Protein AF-A0A7Z9KG28-F1 (afdb_monomer)

Structure (mmCIF, N/CA/C/O backbone):
data_AF-A0A7Z9KG28-F1
#
_entry.id   AF-A0A7Z9KG28-F1
#
loop_
_atom_site.group_PDB
_atom_site.id
_atom_site.type_symbol
_atom_site.label_atom_id
_atom_site.label_alt_id
_atom_site.label_comp_id
_atom_site.label_asym_id
_atom_site.label_entity_id
_atom_site.label_seq_id
_atom_site.pdbx_PDB_ins_code
_atom_site.Cartn_x
_atom_site.Cartn_y
_atom_site.Cartn_z
_atom_site.occupancy
_atom_site.B_iso_or_equiv
_atom_site.auth_seq_id
_atom_site.auth_comp_id
_atom_site.auth_asym_id
_atom_site.auth_atom_id
_atom_site.pdbx_PDB_model_num
ATOM 1 N N . MET A 1 1 ? 43.478 -33.472 -73.329 1.00 45.75 1 MET A N 1
ATOM 2 C CA . MET A 1 1 ? 44.049 -32.782 -72.151 1.00 45.75 1 MET A CA 1
ATOM 3 C C . MET A 1 1 ? 43.282 -31.487 -71.951 1.00 45.75 1 MET A C 1
ATOM 5 O O . MET A 1 1 ? 43.232 -30.680 -72.869 1.00 45.75 1 MET A O 1
ATOM 9 N N . ARG A 1 2 ? 42.578 -31.346 -70.826 1.00 49.78 2 ARG A N 1
ATOM 10 C CA . ARG A 1 2 ? 41.724 -30.188 -70.528 1.00 49.78 2 ARG A CA 1
ATOM 11 C C . ARG A 1 2 ? 42.615 -29.115 -69.893 1.00 49.78 2 ARG A C 1
ATOM 13 O O . ARG A 1 2 ? 43.288 -29.404 -68.913 1.00 49.78 2 ARG A O 1
ATOM 20 N N . SER A 1 3 ? 42.682 -27.930 -70.495 1.00 52.84 3 SER A N 1
ATOM 21 C CA . SER A 1 3 ? 43.412 -26.784 -69.940 1.00 52.84 3 SER A CA 1
ATOM 22 C C . SER A 1 3 ? 42.662 -26.277 -68.709 1.00 52.84 3 SER A C 1
ATOM 24 O O . SER A 1 3 ? 41.540 -25.783 -68.830 1.00 52.84 3 SER A O 1
ATOM 26 N N . GLU A 1 4 ? 43.261 -26.433 -67.531 1.00 61.88 4 GLU A N 1
ATOM 27 C CA . GLU A 1 4 ? 42.809 -25.749 -66.320 1.00 61.88 4 GLU A CA 1
ATOM 28 C C . GLU A 1 4 ? 43.242 -24.284 -66.440 1.00 61.88 4 GLU A C 1
ATOM 30 O O . GLU A 1 4 ? 44.432 -23.966 -66.418 1.00 61.88 4 GLU A O 1
ATOM 35 N N . ARG A 1 5 ? 42.282 -23.384 -66.678 1.00 71.69 5 ARG A N 1
ATOM 36 C CA . ARG A 1 5 ? 42.546 -21.942 -66.713 1.00 71.69 5 ARG A CA 1
ATOM 37 C C . ARG A 1 5 ? 42.736 -21.465 -65.274 1.00 71.69 5 ARG A C 1
ATOM 39 O O . ARG A 1 5 ? 41.816 -21.580 -64.472 1.00 71.69 5 ARG A O 1
ATOM 46 N N . GLY A 1 6 ? 43.927 -20.961 -64.957 1.00 74.19 6 GLY A N 1
ATOM 47 C CA . GLY A 1 6 ? 44.209 -20.325 -63.670 1.00 74.19 6 GLY A CA 1
ATOM 48 C C . GLY A 1 6 ? 43.476 -18.988 -63.523 1.00 74.19 6 GLY A C 1
ATOM 49 O O . GLY A 1 6 ? 43.212 -18.313 -64.518 1.00 74.19 6 GLY A O 1
ATOM 50 N N . PHE A 1 7 ? 43.156 -18.614 -62.284 1.00 78.88 7 PHE A N 1
ATOM 51 C CA . PHE A 1 7 ? 42.538 -17.326 -61.966 1.00 78.88 7 PHE A CA 1
ATOM 52 C C . PHE A 1 7 ? 43.510 -16.170 -62.210 1.00 78.88 7 PHE A C 1
ATOM 54 O O . PHE A 1 7 ? 44.691 -16.242 -61.863 1.00 78.88 7 PHE A O 1
ATOM 61 N N . THR A 1 8 ? 43.003 -15.079 -62.775 1.00 89.00 8 THR A N 1
ATOM 62 C CA . THR A 1 8 ? 43.752 -13.830 -62.914 1.00 89.00 8 THR A CA 1
ATOM 63 C C . THR A 1 8 ? 43.793 -13.076 -61.583 1.00 89.00 8 THR A C 1
ATOM 65 O O . THR A 1 8 ? 42.902 -13.190 -60.740 1.00 89.00 8 THR A O 1
ATOM 68 N N . LEU A 1 9 ? 44.825 -12.252 -61.385 1.00 84.12 9 LEU A N 1
ATOM 69 C CA . LEU A 1 9 ? 44.998 -11.468 -60.157 1.00 84.12 9 LEU A CA 1
ATOM 70 C C . LEU A 1 9 ? 43.794 -10.549 -59.875 1.00 84.12 9 LEU A C 1
ATOM 72 O O . LEU A 1 9 ? 43.390 -10.388 -58.725 1.00 84.12 9 LEU A O 1
ATOM 76 N N . VAL A 1 10 ? 43.186 -9.988 -60.924 1.00 89.94 10 VAL A N 1
ATOM 77 C CA . VAL A 1 10 ? 42.007 -9.116 -60.811 1.00 89.94 10 VAL A CA 1
ATOM 78 C C . VAL A 1 10 ? 40.776 -9.892 -60.333 1.00 89.94 10 VAL A C 1
ATOM 80 O O . VAL A 1 10 ? 40.039 -9.389 -59.489 1.00 89.94 10 VAL A O 1
ATOM 83 N N . GLU A 1 11 ? 40.569 -11.125 -60.802 1.00 87.69 11 GLU A N 1
ATOM 84 C CA . GLU A 1 11 ? 39.453 -11.972 -60.351 1.00 87.69 11 GLU A CA 1
ATOM 85 C C . GLU A 1 11 ? 39.569 -12.307 -58.860 1.00 87.69 11 GLU A C 1
ATOM 87 O O . GLU A 1 11 ? 38.587 -12.206 -58.119 1.00 87.69 11 GLU A O 1
ATOM 92 N N . ILE A 1 12 ? 40.782 -12.623 -58.392 1.00 92.00 12 ILE A N 1
ATOM 93 C CA . ILE A 1 12 ? 41.035 -12.876 -56.970 1.00 92.00 12 ILE A CA 1
ATOM 94 C C . ILE A 1 12 ? 40.808 -11.603 -56.145 1.00 92.00 12 ILE A C 1
ATOM 96 O O . ILE A 1 12 ? 40.106 -11.662 -55.137 1.00 92.00 12 ILE A O 1
ATOM 100 N N . LEU A 1 13 ? 41.291 -10.439 -56.591 1.00 91.25 13 LEU A N 1
ATOM 101 C CA . LEU A 1 13 ? 41.060 -9.172 -55.888 1.00 91.25 13 LEU A CA 1
ATOM 102 C C . LEU A 1 13 ? 39.570 -8.828 -55.761 1.00 91.25 13 LEU A C 1
ATOM 104 O O . LEU A 1 13 ? 39.116 -8.485 -54.670 1.00 91.25 13 LEU A O 1
ATOM 108 N N . ILE A 1 14 ? 38.793 -8.957 -56.840 1.00 93.88 14 ILE A N 1
ATOM 109 C CA . ILE A 1 14 ? 37.355 -8.657 -56.808 1.00 93.88 14 ILE A CA 1
ATOM 110 C C . ILE A 1 14 ? 36.625 -9.635 -55.876 1.00 93.88 14 ILE A C 1
ATOM 112 O O . ILE A 1 14 ? 35.810 -9.206 -55.058 1.00 93.88 14 ILE A O 1
ATOM 116 N N . SER A 1 15 ? 36.946 -10.932 -55.937 1.00 92.19 15 SER A N 1
ATOM 117 C CA . SER A 1 15 ? 36.310 -11.945 -55.080 1.00 92.19 15 SER A CA 1
ATOM 118 C C . SER A 1 15 ? 36.560 -11.708 -53.583 1.00 92.19 15 SER A C 1
ATOM 120 O O . SER A 1 15 ? 35.641 -11.838 -52.766 1.00 92.19 15 SER A O 1
ATOM 122 N N . VAL A 1 16 ? 37.777 -11.288 -53.222 1.00 93.94 16 VAL A N 1
ATOM 123 C CA . VAL A 1 16 ? 38.158 -10.960 -51.843 1.00 93.94 16 VAL A CA 1
ATOM 124 C C . VAL A 1 16 ? 37.411 -9.720 -51.358 1.00 93.94 16 VAL A C 1
ATOM 126 O O . VAL A 1 16 ? 36.874 -9.731 -50.251 1.00 93.94 16 VAL A O 1
ATOM 129 N N . VAL A 1 17 ? 37.307 -8.678 -52.188 1.00 96.44 17 VAL A N 1
ATOM 130 C CA . VAL A 1 17 ? 36.589 -7.443 -51.833 1.00 96.44 17 VAL A CA 1
ATOM 131 C C . VAL A 1 17 ? 35.100 -7.711 -51.609 1.00 96.44 17 VAL A C 1
ATOM 133 O O . VAL A 1 17 ? 34.551 -7.275 -50.598 1.00 96.44 17 VAL A O 1
ATOM 136 N N . VAL A 1 18 ? 34.443 -8.471 -52.491 1.00 95.50 18 VAL A N 1
ATOM 137 C CA . VAL A 1 18 ? 33.011 -8.792 -52.341 1.00 95.50 18 VAL A CA 1
ATOM 138 C C . VAL A 1 18 ? 32.759 -9.641 -51.091 1.00 95.50 18 VAL A C 1
ATOM 140 O O . VAL A 1 18 ? 31.818 -9.371 -50.344 1.00 95.50 18 VAL A O 1
ATOM 143 N N . SER A 1 19 ? 33.628 -10.615 -50.809 1.00 95.44 19 SER A N 1
ATOM 144 C CA . SER A 1 19 ? 33.528 -11.444 -49.600 1.00 95.44 19 SER A CA 1
ATOM 145 C C . SER A 1 19 ? 33.736 -10.622 -48.323 1.00 95.44 19 SER A C 1
ATOM 147 O O . SER A 1 19 ? 32.997 -10.788 -47.353 1.00 95.44 19 SER A O 1
ATOM 149 N N . ALA A 1 20 ? 34.692 -9.687 -48.325 1.00 95.00 20 ALA A N 1
ATOM 150 C CA . ALA A 1 20 ? 34.932 -8.786 -47.200 1.00 95.00 20 ALA A CA 1
ATOM 151 C C . ALA A 1 20 ? 33.737 -7.853 -46.942 1.00 95.00 20 ALA A C 1
ATOM 153 O O . ALA A 1 20 ? 33.336 -7.678 -45.790 1.00 95.00 20 ALA A O 1
ATOM 154 N N . LEU A 1 21 ? 33.119 -7.311 -47.999 1.00 94.75 21 LEU A N 1
ATOM 155 C CA . LEU A 1 21 ? 31.890 -6.519 -47.884 1.00 94.75 21 LEU A CA 1
ATOM 156 C C . LEU A 1 21 ? 30.738 -7.351 -47.307 1.00 94.75 21 LEU A C 1
ATOM 158 O O . LEU A 1 21 ? 30.025 -6.870 -46.428 1.00 94.75 21 LEU A O 1
ATOM 162 N N . ALA A 1 22 ? 30.583 -8.605 -47.740 1.00 96.25 22 ALA A N 1
ATOM 163 C CA . ALA A 1 22 ? 29.563 -9.505 -47.206 1.00 96.25 22 ALA A CA 1
ATOM 164 C C . ALA A 1 22 ? 29.777 -9.823 -45.713 1.00 96.25 22 ALA A C 1
ATOM 166 O O . ALA A 1 22 ? 28.831 -9.807 -44.931 1.00 96.25 22 ALA A O 1
ATOM 167 N N . ILE A 1 23 ? 31.016 -10.065 -45.277 1.00 95.44 23 ILE A N 1
ATOM 168 C CA . ILE A 1 23 ? 31.314 -10.301 -43.854 1.00 95.44 23 ILE A CA 1
ATOM 169 C C . ILE A 1 23 ? 31.056 -9.032 -43.027 1.00 95.44 23 ILE A C 1
ATOM 171 O O . ILE A 1 23 ? 30.495 -9.115 -41.933 1.00 95.44 23 ILE A O 1
ATOM 175 N N . ALA A 1 24 ? 31.400 -7.852 -43.555 1.00 94.06 24 ALA A N 1
ATOM 176 C CA . ALA A 1 24 ? 31.149 -6.579 -42.883 1.00 94.06 24 ALA A CA 1
ATOM 177 C C . ALA A 1 24 ? 29.645 -6.311 -42.682 1.00 94.06 24 ALA A C 1
ATOM 179 O O . ALA A 1 24 ? 29.232 -5.897 -41.595 1.00 94.06 24 ALA A O 1
ATOM 180 N N . THR A 1 25 ? 28.806 -6.591 -43.688 1.00 94.12 25 THR A N 1
ATOM 181 C CA . THR A 1 25 ? 27.344 -6.447 -43.560 1.00 94.12 25 THR A CA 1
ATOM 182 C C . THR A 1 25 ? 26.746 -7.470 -42.594 1.00 94.12 25 THR A C 1
ATOM 184 O O . THR A 1 25 ? 25.857 -7.124 -41.807 1.00 94.12 25 THR A O 1
ATOM 187 N N . LEU A 1 26 ? 27.253 -8.708 -42.583 1.00 93.50 26 LEU A N 1
ATOM 188 C CA . LEU A 1 26 ? 26.841 -9.736 -41.624 1.00 93.50 26 LEU A CA 1
ATOM 189 C C . LEU A 1 26 ? 27.188 -9.346 -40.184 1.00 93.50 26 LEU A C 1
ATOM 191 O O . LEU A 1 26 ? 26.348 -9.487 -39.295 1.00 93.50 26 LEU A O 1
ATOM 195 N N . TYR A 1 27 ? 28.383 -8.801 -39.949 1.00 94.25 27 TYR A N 1
ATOM 196 C CA . TYR A 1 27 ? 28.789 -8.334 -38.623 1.00 94.25 27 TYR A CA 1
ATOM 197 C C . TYR A 1 27 ? 27.896 -7.193 -38.113 1.00 94.25 27 TYR A C 1
ATOM 199 O O . TYR A 1 27 ? 27.421 -7.235 -36.978 1.00 94.25 27 TYR A O 1
ATOM 207 N N . ALA A 1 28 ? 27.596 -6.204 -38.964 1.00 92.56 28 ALA A N 1
ATOM 208 C CA . ALA A 1 28 ? 26.672 -5.124 -38.613 1.00 92.56 28 ALA A CA 1
ATOM 209 C C . ALA A 1 28 ? 25.263 -5.655 -38.291 1.00 92.56 28 ALA A C 1
ATOM 211 O O . ALA A 1 28 ? 24.621 -5.201 -37.343 1.00 92.56 28 ALA A O 1
ATOM 212 N N . SER A 1 29 ? 24.800 -6.657 -39.044 1.00 93.12 29 SER A N 1
ATOM 213 C CA . SER A 1 29 ? 23.517 -7.321 -38.793 1.00 93.12 29 SER A CA 1
ATOM 214 C C . SER A 1 29 ? 23.508 -8.038 -37.440 1.00 93.12 29 SER A C 1
ATOM 216 O O . SER A 1 29 ? 22.533 -7.936 -36.696 1.00 93.12 29 SER A O 1
ATOM 218 N N . TYR A 1 30 ? 24.606 -8.713 -37.089 1.00 94.19 30 TYR A N 1
ATOM 219 C CA . TYR A 1 30 ? 24.746 -9.396 -35.805 1.00 94.19 30 TYR A CA 1
ATOM 220 C C . TYR A 1 30 ? 24.672 -8.427 -34.616 1.00 94.19 30 TYR A C 1
ATOM 222 O O . TYR A 1 30 ? 23.920 -8.686 -33.680 1.00 94.19 30 TYR A O 1
ATOM 230 N N . ASP A 1 31 ? 25.376 -7.290 -34.659 1.00 91.12 31 ASP A N 1
ATOM 231 C CA . ASP A 1 31 ? 25.346 -6.286 -33.578 1.00 91.12 31 ASP A CA 1
ATOM 232 C C . ASP A 1 31 ? 23.933 -5.713 -33.346 1.00 91.12 31 ASP A C 1
ATOM 234 O O . ASP A 1 31 ? 23.488 -5.561 -32.204 1.00 91.12 31 ASP A O 1
ATOM 238 N N . ILE A 1 32 ? 23.181 -5.448 -34.421 1.00 90.38 32 ILE A N 1
ATOM 239 C CA . ILE A 1 32 ? 21.787 -4.987 -34.324 1.00 90.38 32 ILE A CA 1
ATOM 240 C C . ILE A 1 32 ? 20.911 -6.051 -33.650 1.00 90.38 32 ILE A C 1
ATOM 242 O O . ILE A 1 32 ? 20.129 -5.728 -32.747 1.00 90.38 32 ILE A O 1
ATOM 246 N N . VAL A 1 33 ? 21.048 -7.314 -34.063 1.00 93.25 33 VAL A N 1
ATOM 247 C CA . VAL A 1 33 ? 20.280 -8.438 -33.510 1.00 93.25 33 VAL A CA 1
ATOM 248 C C . VAL A 1 33 ? 20.639 -8.690 -32.047 1.00 93.25 33 VAL A C 1
ATOM 250 O O . VAL A 1 33 ? 19.732 -8.871 -31.234 1.00 93.25 33 VAL A O 1
ATOM 253 N N . ASP A 1 34 ? 21.919 -8.641 -31.672 1.00 91.38 34 ASP A N 1
ATOM 254 C CA . ASP A 1 34 ? 22.345 -8.809 -30.279 1.00 91.38 34 ASP A CA 1
ATOM 255 C C . ASP A 1 34 ? 21.757 -7.706 -29.388 1.00 91.38 34 ASP A C 1
ATOM 257 O O . ASP A 1 34 ? 21.107 -7.993 -28.381 1.00 91.38 34 ASP A O 1
ATOM 261 N N . LYS A 1 35 ? 21.846 -6.436 -29.804 1.00 90.38 35 LYS A N 1
ATOM 262 C CA . LYS A 1 35 ? 21.219 -5.317 -29.077 1.00 90.38 35 LYS A CA 1
ATOM 263 C C . LYS A 1 35 ? 19.708 -5.488 -28.943 1.00 90.38 35 LYS A C 1
ATOM 265 O O . LYS A 1 35 ? 19.139 -5.185 -27.887 1.00 90.38 35 LYS A O 1
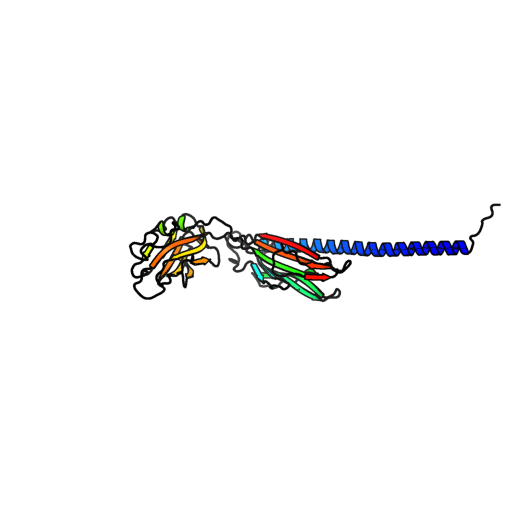ATOM 270 N N . GLN A 1 36 ? 19.045 -5.977 -29.989 1.00 91.31 36 GLN A N 1
ATOM 271 C CA . GLN A 1 36 ? 17.617 -6.278 -29.955 1.00 91.31 36 GLN A CA 1
ATOM 272 C C . GLN A 1 36 ? 17.302 -7.413 -28.974 1.00 91.31 36 GLN A C 1
ATOM 274 O O . GLN A 1 36 ? 16.357 -7.297 -28.191 1.00 91.31 36 GLN A O 1
ATOM 279 N N . TYR A 1 37 ? 18.107 -8.472 -28.965 1.00 93.44 37 TYR A N 1
ATOM 280 C CA . TYR A 1 37 ? 17.965 -9.585 -28.036 1.00 93.44 37 TYR A CA 1
ATOM 281 C C . TYR A 1 37 ? 18.169 -9.136 -26.582 1.00 93.44 37 TYR A C 1
ATOM 283 O O . TYR A 1 37 ? 17.327 -9.422 -25.728 1.00 93.44 37 TYR A O 1
ATOM 291 N N . GLN A 1 38 ? 19.211 -8.344 -26.300 1.00 93.50 38 GLN A N 1
ATOM 292 C CA . GLN A 1 38 ? 19.450 -7.763 -24.974 1.00 93.50 38 GLN A CA 1
ATOM 293 C C . GLN A 1 38 ? 18.272 -6.900 -24.518 1.00 93.50 38 GLN A C 1
ATOM 295 O O . GLN A 1 38 ? 17.829 -7.018 -23.379 1.00 93.50 38 GLN A O 1
ATOM 300 N N . LYS A 1 39 ? 17.712 -6.074 -25.411 1.00 93.75 39 LYS A N 1
ATOM 301 C CA . LYS A 1 39 ? 16.520 -5.269 -25.114 1.00 93.75 39 LYS A CA 1
ATOM 302 C C . LYS A 1 39 ? 15.333 -6.137 -24.710 1.00 93.75 39 LYS A C 1
ATOM 304 O O . LYS A 1 39 ? 14.671 -5.839 -23.718 1.00 93.75 39 LYS A O 1
ATOM 309 N N . ILE A 1 40 ? 15.046 -7.188 -25.476 1.00 93.69 40 ILE A N 1
ATOM 310 C CA . ILE A 1 40 ? 13.928 -8.098 -25.193 1.00 93.69 40 ILE A CA 1
ATOM 311 C C . ILE A 1 40 ? 14.148 -8.800 -23.851 1.00 93.69 40 ILE A C 1
ATOM 313 O O . ILE A 1 40 ? 13.221 -8.890 -23.044 1.00 93.69 40 ILE A O 1
ATOM 317 N N . ARG A 1 41 ? 15.381 -9.232 -23.566 1.00 94.38 41 ARG A N 1
ATOM 318 C CA . ARG A 1 41 ? 15.744 -9.833 -22.279 1.00 94.38 41 ARG A CA 1
ATOM 319 C C . ARG A 1 41 ? 15.566 -8.871 -21.109 1.00 94.38 41 ARG A C 1
ATOM 321 O O . ARG A 1 41 ? 14.892 -9.232 -20.150 1.00 94.38 41 ARG A O 1
ATOM 328 N N . ASP A 1 42 ? 16.106 -7.657 -21.192 1.00 94.06 42 ASP A N 1
ATOM 329 C CA . ASP A 1 42 ? 16.011 -6.658 -20.121 1.00 94.06 42 ASP A CA 1
ATOM 330 C C . ASP A 1 42 ? 14.553 -6.269 -19.834 1.00 94.06 42 ASP A C 1
ATOM 332 O O . ASP A 1 42 ? 14.165 -6.150 -18.672 1.00 94.06 42 ASP A O 1
ATOM 336 N N . VAL A 1 43 ? 13.720 -6.124 -20.871 1.00 93.12 43 VAL A N 1
ATOM 337 C CA . VAL A 1 43 ? 12.278 -5.862 -20.712 1.00 93.12 43 VAL A CA 1
ATOM 338 C C . VAL A 1 43 ? 11.560 -7.063 -20.088 1.00 93.12 43 VAL A C 1
ATOM 340 O O . VAL A 1 43 ? 10.711 -6.886 -19.218 1.00 93.12 43 VAL A O 1
ATOM 343 N N . THR A 1 44 ? 11.929 -8.289 -20.461 1.00 93.94 44 THR A N 1
ATOM 344 C CA . THR A 1 44 ? 11.344 -9.506 -19.873 1.00 93.94 44 THR A CA 1
ATOM 345 C C . THR A 1 44 ? 11.690 -9.631 -18.388 1.00 93.94 44 THR A C 1
ATOM 347 O O . THR A 1 44 ? 10.809 -9.882 -17.565 1.00 93.94 44 THR A O 1
ATOM 350 N N . VAL A 1 45 ? 12.956 -9.401 -18.021 1.00 92.81 45 VAL A N 1
ATOM 351 C CA . VAL A 1 45 ? 13.411 -9.391 -16.620 1.00 92.81 45 VAL A CA 1
ATOM 352 C C . VAL A 1 45 ? 12.683 -8.313 -15.821 1.00 92.81 45 VAL A C 1
ATOM 354 O O . VAL A 1 45 ? 12.272 -8.569 -14.687 1.00 92.81 45 VAL A O 1
ATOM 357 N N . LEU A 1 46 ? 12.483 -7.133 -16.410 1.00 93.50 46 LEU A N 1
ATOM 358 C CA . LEU A 1 46 ? 11.719 -6.046 -15.805 1.00 93.50 46 LEU A CA 1
ATOM 359 C C . LEU A 1 46 ? 10.280 -6.485 -15.499 1.00 93.50 46 LEU A C 1
ATOM 361 O O . LEU A 1 46 ? 9.828 -6.333 -14.362 1.00 93.50 46 LEU A O 1
ATOM 365 N N . SER A 1 47 ? 9.594 -7.111 -16.460 1.00 93.94 47 SER A N 1
ATOM 366 C CA . SER A 1 47 ? 8.228 -7.608 -16.262 1.00 93.94 47 SER A CA 1
ATOM 367 C C . SER A 1 47 ? 8.112 -8.735 -15.253 1.00 93.94 47 SER A C 1
ATOM 369 O O . SER A 1 47 ? 7.178 -8.736 -14.445 1.00 93.94 47 SER A O 1
ATOM 371 N N . GLN A 1 48 ? 9.057 -9.672 -15.254 1.00 94.06 48 GLN A N 1
ATOM 372 C CA . GLN A 1 48 ? 9.081 -10.735 -14.259 1.00 94.06 48 GLN A CA 1
ATOM 373 C C . GLN A 1 48 ? 9.303 -10.166 -12.853 1.00 94.06 48 GLN A C 1
ATOM 375 O O . GLN A 1 48 ? 8.596 -10.539 -11.916 1.00 94.06 48 GLN A O 1
ATOM 380 N N . SER A 1 49 ? 10.242 -9.226 -12.712 1.00 93.94 49 SER A N 1
ATOM 381 C CA . SER A 1 49 ? 10.572 -8.603 -11.426 1.00 93.94 49 SER A CA 1
ATOM 382 C C . SER A 1 49 ? 9.387 -7.816 -10.872 1.00 93.94 49 SER A C 1
ATOM 384 O O . SER A 1 49 ? 8.991 -8.044 -9.730 1.00 93.94 49 SER A O 1
ATOM 386 N N . GLY A 1 50 ? 8.757 -6.964 -11.690 1.00 94.12 50 GLY A N 1
ATOM 387 C CA . GLY A 1 50 ? 7.588 -6.183 -11.280 1.00 94.12 50 GLY A CA 1
ATOM 388 C C . GLY A 1 50 ? 6.434 -7.057 -10.778 1.00 94.12 50 GLY A C 1
ATOM 389 O O . GLY A 1 50 ? 5.888 -6.812 -9.702 1.00 94.12 50 GLY A O 1
ATOM 390 N N . ARG A 1 51 ? 6.103 -8.137 -11.501 1.00 93.50 51 ARG A N 1
ATOM 391 C CA . ARG A 1 51 ? 5.041 -9.078 -11.097 1.00 93.50 51 ARG A CA 1
ATOM 392 C C . ARG A 1 51 ? 5.390 -9.843 -9.822 1.00 93.50 51 ARG A C 1
ATOM 394 O O . ARG A 1 51 ? 4.541 -9.943 -8.937 1.00 93.50 51 ARG A O 1
ATOM 401 N N . ASN A 1 52 ? 6.618 -10.350 -9.710 1.00 94.81 52 ASN A N 1
ATOM 402 C CA . ASN A 1 52 ? 7.062 -11.102 -8.535 1.00 94.81 52 ASN A CA 1
ATOM 403 C C . ASN A 1 52 ? 6.987 -10.249 -7.261 1.00 94.81 52 ASN A C 1
ATOM 405 O O . ASN A 1 52 ? 6.443 -10.703 -6.255 1.00 94.81 52 ASN A O 1
ATOM 409 N N . ILE A 1 53 ? 7.461 -8.999 -7.322 1.00 95.44 53 ILE A N 1
ATOM 410 C CA . ILE A 1 53 ? 7.404 -8.061 -6.192 1.00 95.44 53 ILE A CA 1
ATOM 411 C C . ILE A 1 53 ? 5.957 -7.808 -5.780 1.00 95.44 53 ILE A C 1
ATOM 413 O O . ILE A 1 53 ? 5.629 -7.951 -4.603 1.00 95.44 53 ILE A O 1
ATOM 417 N N . LEU A 1 54 ? 5.076 -7.480 -6.732 1.00 94.25 54 LEU A N 1
ATOM 418 C CA . LEU A 1 54 ? 3.674 -7.215 -6.413 1.00 94.25 54 LEU A CA 1
ATOM 419 C C . LEU A 1 54 ? 2.981 -8.421 -5.782 1.00 94.25 54 LEU A C 1
ATOM 421 O O . LEU A 1 54 ? 2.196 -8.237 -4.859 1.00 94.25 54 LEU A O 1
ATOM 425 N N . VAL A 1 55 ? 3.257 -9.644 -6.245 1.00 94.88 55 VAL A N 1
ATOM 426 C CA . VAL A 1 55 ? 2.680 -10.864 -5.657 1.00 94.88 55 VAL A CA 1
ATOM 427 C C . VAL A 1 55 ? 3.158 -11.060 -4.218 1.00 94.88 55 VAL A C 1
ATOM 429 O O . VAL A 1 55 ? 2.340 -11.372 -3.352 1.00 94.88 55 VAL A O 1
ATOM 432 N N . MET A 1 56 ? 4.447 -10.840 -3.947 1.00 94.38 56 MET A N 1
ATOM 433 C CA . MET A 1 56 ? 5.004 -10.951 -2.596 1.00 94.38 56 MET A CA 1
ATOM 434 C C . MET A 1 56 ? 4.424 -9.893 -1.657 1.00 94.38 56 MET A C 1
ATOM 436 O O . MET A 1 56 ? 3.849 -10.239 -0.629 1.00 94.38 56 MET A O 1
ATOM 440 N N . VAL A 1 57 ? 4.487 -8.619 -2.047 1.00 94.81 57 VAL A N 1
ATOM 441 C CA . VAL A 1 57 ? 3.948 -7.504 -1.256 1.00 94.81 57 VAL A CA 1
ATOM 442 C C . VAL A 1 57 ? 2.448 -7.690 -1.014 1.00 94.81 57 VAL A C 1
ATOM 444 O O . VAL A 1 57 ? 1.973 -7.538 0.107 1.00 94.81 57 VAL A O 1
ATOM 447 N N . LYS A 1 58 ? 1.688 -8.108 -2.033 1.00 93.56 58 LYS A N 1
ATOM 448 C CA . LYS A 1 58 ? 0.258 -8.420 -1.907 1.00 93.56 58 LYS A CA 1
ATOM 449 C C . LYS A 1 58 ? -0.019 -9.542 -0.917 1.00 93.56 58 LYS A C 1
ATOM 451 O O . LYS A 1 58 ? -0.988 -9.451 -0.166 1.00 93.56 58 LYS A O 1
ATOM 456 N N . ARG A 1 59 ? 0.769 -10.619 -0.948 1.00 92.50 59 ARG A N 1
ATOM 457 C CA . ARG A 1 59 ? 0.626 -11.732 -0.004 1.00 92.50 59 ARG A CA 1
ATOM 458 C C . ARG A 1 59 ? 0.849 -11.247 1.424 1.00 92.50 59 ARG A C 1
ATOM 460 O O . ARG A 1 59 ? 0.022 -11.542 2.278 1.00 92.50 59 ARG A O 1
ATOM 467 N N . ASP A 1 60 ? 1.898 -10.465 1.646 1.00 93.94 60 ASP A N 1
ATOM 468 C CA . ASP A 1 60 ? 2.253 -9.985 2.979 1.00 93.94 60 ASP A CA 1
ATOM 469 C C . ASP A 1 60 ? 1.217 -8.972 3.498 1.00 93.94 60 ASP A C 1
ATOM 471 O O . ASP A 1 60 ? 0.711 -9.134 4.604 1.00 93.94 60 ASP A O 1
ATOM 475 N N . ILE A 1 61 ? 0.770 -8.016 2.670 1.00 92.19 61 ILE A N 1
ATOM 476 C CA . ILE A 1 61 ? -0.314 -7.073 3.018 1.00 92.19 61 ILE A CA 1
ATOM 477 C C . ILE A 1 61 ? -1.616 -7.807 3.374 1.00 92.19 61 ILE A C 1
ATOM 479 O O . ILE A 1 61 ? -2.312 -7.407 4.304 1.00 92.19 61 ILE A O 1
ATOM 483 N N . ARG A 1 62 ? -1.962 -8.900 2.678 1.00 90.06 62 ARG A N 1
ATOM 484 C CA . ARG A 1 62 ? -3.163 -9.697 3.005 1.00 90.06 62 ARG A CA 1
ATOM 485 C C . ARG A 1 62 ? -3.097 -10.342 4.386 1.00 90.06 62 ARG A C 1
ATOM 487 O O . ARG A 1 62 ? -4.153 -10.588 4.965 1.00 90.06 62 ARG A O 1
ATOM 494 N N . MET A 1 63 ? -1.894 -10.626 4.881 1.00 89.56 63 MET A N 1
ATOM 495 C CA . MET A 1 63 ? -1.678 -11.213 6.201 1.00 89.56 63 MET A CA 1
ATOM 496 C C . MET A 1 63 ? -1.672 -10.171 7.319 1.00 89.56 63 MET A C 1
ATOM 498 O O . MET A 1 63 ? -1.852 -10.553 8.471 1.00 89.56 63 MET A O 1
ATOM 502 N N . ALA A 1 64 ? -1.538 -8.878 7.004 1.00 89.19 64 ALA A N 1
ATOM 503 C CA . ALA A 1 64 ? -1.508 -7.801 7.992 1.00 89.19 64 ALA A CA 1
ATOM 504 C C . ALA A 1 64 ? -2.648 -7.927 9.016 1.00 89.19 64 ALA A C 1
ATOM 506 O O . ALA A 1 64 ? -3.816 -8.026 8.635 1.00 89.19 64 ALA A O 1
ATOM 507 N N . GLY A 1 65 ? -2.298 -7.933 10.305 1.00 84.75 65 GLY A N 1
ATOM 508 C CA . GLY A 1 65 ? -3.243 -8.027 11.429 1.00 84.75 65 GLY A CA 1
ATOM 509 C C . GLY A 1 65 ? -3.665 -9.432 11.816 1.00 84.75 65 GLY A C 1
ATOM 510 O O . GLY A 1 65 ? -4.389 -9.596 12.795 1.00 84.75 65 GLY A O 1
ATOM 511 N N . PHE A 1 66 ? -3.204 -10.456 11.098 1.00 86.19 66 PHE A N 1
ATOM 512 C CA . PHE A 1 66 ? -3.480 -11.828 11.491 1.00 86.19 66 PHE A CA 1
ATOM 513 C C . PHE A 1 66 ? -2.839 -12.116 12.851 1.00 86.19 66 PHE A C 1
ATOM 515 O O . PHE A 1 66 ? -1.663 -11.823 13.065 1.00 86.19 66 PHE A O 1
ATOM 522 N N . THR A 1 67 ? -3.626 -12.692 13.756 1.00 86.62 67 THR A N 1
ATOM 523 C CA . THR A 1 67 ? -3.179 -13.096 15.089 1.00 86.62 67 THR A CA 1
ATOM 524 C C . THR A 1 67 ? -3.380 -14.590 15.262 1.00 86.62 67 THR A C 1
ATOM 526 O O . THR A 1 67 ? -4.421 -15.130 14.882 1.00 86.62 67 THR A O 1
ATOM 529 N N . TYR A 1 68 ? -2.371 -15.263 15.809 1.00 85.94 68 TYR A N 1
ATOM 530 C CA . TYR A 1 68 ? -2.409 -16.712 15.964 1.00 85.94 68 TYR A CA 1
ATOM 531 C C . TYR A 1 68 ? -3.129 -17.088 17.261 1.00 85.94 68 TYR A C 1
ATOM 533 O O . TYR A 1 68 ? -2.915 -16.470 18.312 1.00 85.94 68 TYR A O 1
ATOM 541 N N . ARG A 1 69 ? -3.984 -18.109 17.177 1.00 84.94 69 ARG A N 1
ATOM 542 C CA . ARG A 1 69 ? -4.705 -18.682 18.315 1.00 84.94 69 ARG A CA 1
ATOM 543 C C . ARG A 1 69 ? -4.194 -20.087 18.579 1.00 84.94 69 ARG A C 1
ATOM 545 O O . ARG A 1 69 ? -3.993 -20.839 17.633 1.00 84.94 69 ARG A O 1
ATOM 552 N N . ASP A 1 70 ? -3.973 -20.408 19.844 1.00 81.75 70 ASP A N 1
ATOM 553 C CA . ASP A 1 70 ? -3.633 -21.770 20.252 1.00 81.75 70 ASP A CA 1
ATOM 554 C C . ASP A 1 70 ? -4.832 -22.729 20.122 1.00 81.75 70 ASP A C 1
ATOM 556 O O . ASP A 1 70 ? -5.946 -22.319 19.780 1.00 81.75 70 ASP A O 1
ATOM 560 N N . ASP A 1 71 ? -4.610 -24.009 20.430 1.00 82.06 71 ASP A N 1
ATOM 561 C CA . ASP A 1 71 ? -5.632 -25.065 20.369 1.00 82.06 71 ASP A CA 1
ATOM 562 C C . ASP A 1 71 ? -6.814 -24.820 21.328 1.00 82.06 71 ASP A C 1
ATOM 564 O O . ASP A 1 71 ? -7.874 -25.426 21.185 1.00 82.06 71 ASP A O 1
ATOM 568 N N . THR A 1 72 ? -6.662 -23.901 22.288 1.00 79.38 72 THR A N 1
ATOM 569 C CA . THR A 1 72 ? -7.723 -23.472 23.212 1.00 79.38 72 THR A CA 1
ATOM 570 C C . THR A 1 72 ? -8.472 -22.227 22.725 1.00 79.38 72 THR A C 1
ATOM 572 O O . THR A 1 72 ? -9.374 -21.731 23.399 1.00 79.38 72 THR A O 1
ATOM 575 N N . GLY A 1 73 ? -8.123 -21.707 21.543 1.00 71.62 73 GLY A N 1
ATOM 576 C CA . GLY A 1 73 ? -8.728 -20.521 20.941 1.00 71.62 73 GLY A CA 1
ATOM 577 C C . GLY A 1 73 ? -8.220 -19.194 21.513 1.00 71.62 73 GLY A C 1
ATOM 578 O O . GLY A 1 73 ? -8.755 -18.137 21.155 1.00 71.62 73 GLY A O 1
ATOM 579 N N . LYS A 1 74 ? -7.192 -19.215 22.370 1.00 72.50 74 LYS A N 1
ATOM 580 C CA . LYS A 1 74 ? -6.620 -18.028 23.009 1.00 72.50 74 LYS A CA 1
ATOM 581 C C . LYS A 1 74 ? -5.540 -17.406 22.128 1.00 72.50 74 LYS A C 1
ATOM 583 O O . LYS A 1 74 ? -4.725 -18.091 21.519 1.00 72.50 74 LYS A O 1
ATOM 588 N N . LEU A 1 75 ? -5.519 -16.074 22.074 1.00 79.50 75 LEU A N 1
ATOM 589 C CA . LEU A 1 75 ? -4.465 -15.322 21.389 1.00 79.50 75 LEU A CA 1
ATOM 590 C C . LEU A 1 75 ? -3.135 -15.478 22.133 1.00 79.50 75 LEU A C 1
ATOM 592 O O . LEU A 1 75 ? -3.047 -15.118 23.307 1.00 79.50 75 LEU A O 1
ATOM 596 N N . ILE A 1 76 ? -2.092 -15.930 21.436 1.00 80.50 76 ILE A N 1
ATOM 597 C CA . ILE A 1 76 ? -0.765 -16.154 22.039 1.00 80.50 76 ILE A CA 1
ATOM 598 C C . ILE A 1 76 ? -0.112 -14.826 22.455 1.00 80.50 76 ILE A C 1
ATOM 600 O O . ILE A 1 76 ? 0.423 -14.704 23.554 1.00 80.50 76 ILE A O 1
ATOM 604 N N . TYR A 1 77 ? -0.193 -13.812 21.590 1.00 78.38 77 TYR A N 1
ATOM 605 C CA . TYR A 1 77 ? 0.475 -12.516 21.767 1.00 78.38 77 TYR A CA 1
ATOM 606 C C . TYR A 1 77 ? -0.493 -11.323 21.874 1.00 78.38 77 TYR A C 1
ATOM 608 O O . TYR A 1 77 ? -0.081 -10.165 21.767 1.00 78.38 77 TYR A O 1
ATOM 616 N N . GLY A 1 78 ? -1.791 -11.586 22.050 1.00 75.75 78 GLY A N 1
ATOM 617 C CA . GLY A 1 78 ? -2.836 -10.555 22.078 1.00 75.75 78 GLY A CA 1
ATOM 618 C C . GLY A 1 78 ? -3.066 -9.859 20.728 1.00 75.75 78 GLY A C 1
ATOM 619 O O . GLY A 1 78 ? -2.571 -10.297 19.690 1.00 75.75 78 GLY A O 1
ATOM 620 N N . SER A 1 79 ? -3.840 -8.770 20.731 1.00 76.38 79 SER A N 1
ATOM 621 C CA . SER A 1 79 ? -4.161 -7.979 19.532 1.00 76.38 79 SER A CA 1
ATOM 622 C C . SER A 1 79 ? -2.973 -7.149 19.031 1.00 76.38 79 SER A C 1
ATOM 624 O O . SER A 1 79 ? -2.211 -6.612 19.834 1.00 76.38 79 SER A O 1
ATOM 626 N N . ILE A 1 80 ? -2.862 -6.964 17.714 1.00 76.19 80 ILE A N 1
ATOM 627 C CA . ILE A 1 80 ? -1.847 -6.102 17.088 1.00 76.19 80 ILE A CA 1
ATOM 628 C C . ILE A 1 80 ? -2.399 -4.672 16.980 1.00 76.19 80 ILE A C 1
ATOM 630 O O . ILE A 1 80 ? -3.429 -4.459 16.345 1.00 76.19 80 ILE A O 1
ATOM 634 N N . SER A 1 81 ? -1.720 -3.696 17.588 1.00 70.25 81 SER A N 1
ATOM 635 C CA . SER A 1 81 ? -2.161 -2.290 17.629 1.00 70.25 81 SER A CA 1
ATOM 636 C C . SER A 1 81 ? -1.969 -1.540 16.308 1.00 70.25 81 SER A C 1
ATOM 638 O O . SER A 1 81 ? -2.834 -0.760 15.921 1.00 70.25 81 SER A O 1
ATOM 640 N N . GLU A 1 82 ? -0.865 -1.789 15.598 1.00 74.25 82 GLU A N 1
ATOM 641 C CA . GLU A 1 82 ? -0.558 -1.176 14.299 1.00 74.25 82 GLU A CA 1
ATOM 642 C C . GLU A 1 82 ? -0.190 -2.264 13.274 1.00 74.25 82 GLU A C 1
ATOM 644 O O . GLU A 1 82 ? 0.987 -2.551 13.048 1.00 74.25 82 GLU A O 1
ATOM 649 N N . PRO A 1 83 ? -1.184 -2.930 12.657 1.00 83.44 83 PRO A N 1
ATOM 650 C CA . PRO A 1 83 ? -0.903 -4.065 11.779 1.00 83.44 83 PRO A CA 1
ATOM 651 C C . PRO A 1 83 ? -0.332 -3.693 10.416 1.00 83.44 83 PRO A C 1
ATOM 653 O O . PRO A 1 83 ? 0.285 -4.517 9.741 1.00 83.44 83 PRO A O 1
ATOM 656 N N . ILE A 1 84 ? -0.555 -2.453 9.999 1.00 87.56 84 ILE A N 1
ATOM 657 C CA . ILE A 1 84 ? 0.023 -1.881 8.796 1.00 87.56 84 ILE A CA 1
ATOM 658 C C . ILE A 1 84 ? 0.375 -0.423 9.074 1.00 87.56 84 ILE A C 1
ATOM 660 O O . ILE A 1 84 ? -0.443 0.337 9.596 1.00 87.56 84 ILE A O 1
ATOM 664 N N . LYS A 1 85 ? 1.566 -0.016 8.653 1.00 87.88 85 LYS A N 1
ATOM 665 C CA . LYS A 1 85 ? 2.037 1.367 8.673 1.00 87.88 85 LYS A CA 1
ATOM 666 C C . LYS A 1 85 ? 2.594 1.701 7.301 1.00 87.88 85 LYS A C 1
ATOM 668 O O . LYS A 1 85 ? 3.354 0.913 6.751 1.00 87.88 85 LYS A O 1
ATOM 673 N N . ILE A 1 86 ? 2.183 2.832 6.748 1.00 88.75 86 ILE A N 1
ATOM 674 C CA . ILE A 1 86 ? 2.720 3.359 5.494 1.00 88.75 86 ILE A CA 1
ATOM 675 C C . ILE A 1 86 ? 3.381 4.686 5.835 1.00 88.75 86 ILE A C 1
ATOM 677 O O . ILE A 1 86 ? 2.732 5.527 6.459 1.00 88.75 86 ILE A O 1
ATOM 681 N N . THR A 1 87 ? 4.643 4.860 5.453 1.00 89.00 87 THR A N 1
ATOM 682 C CA . THR A 1 87 ? 5.303 6.166 5.506 1.00 89.00 87 THR A CA 1
ATOM 683 C C . THR A 1 87 ? 5.374 6.696 4.087 1.00 89.00 87 THR A C 1
ATOM 685 O O . THR A 1 87 ? 6.119 6.181 3.254 1.00 89.00 87 THR A O 1
ATOM 688 N N . ASP A 1 88 ? 4.554 7.705 3.825 1.00 87.06 88 ASP A N 1
ATOM 689 C CA . ASP A 1 88 ? 4.494 8.410 2.550 1.00 87.06 88 ASP A CA 1
ATOM 690 C C . ASP A 1 88 ? 5.698 9.357 2.424 1.00 87.06 88 ASP A C 1
ATOM 692 O O . ASP A 1 88 ? 5.981 10.138 3.340 1.00 87.06 88 ASP A O 1
ATOM 696 N N . SER A 1 89 ? 6.422 9.281 1.305 1.00 85.19 89 SER A N 1
ATOM 697 C CA . SER A 1 89 ? 7.547 10.178 1.015 1.00 85.19 89 SER A CA 1
ATOM 698 C C . SER A 1 89 ? 7.143 11.481 0.310 1.00 85.19 89 SER A C 1
ATOM 700 O O . SER A 1 89 ? 8.016 12.277 -0.058 1.00 85.19 89 SER A O 1
ATOM 702 N N . GLY A 1 90 ? 5.843 11.737 0.146 1.00 81.50 90 GLY A N 1
ATOM 703 C CA . GLY A 1 90 ? 5.323 12.904 -0.561 1.00 81.50 90 GLY A CA 1
ATOM 704 C C . GLY A 1 90 ? 5.631 12.825 -2.057 1.00 81.50 90 GLY A C 1
ATOM 705 O O . GLY A 1 90 ? 5.785 11.752 -2.625 1.00 81.50 90 GLY A O 1
ATOM 706 N N . ASP A 1 91 ? 5.860 13.970 -2.700 1.00 82.12 91 ASP A N 1
ATOM 707 C CA . ASP A 1 91 ? 6.218 14.049 -4.129 1.00 82.12 91 ASP A CA 1
ATOM 708 C C . ASP A 1 91 ? 7.660 13.579 -4.442 1.00 82.12 91 ASP A C 1
ATOM 710 O O . ASP A 1 91 ? 8.325 14.086 -5.353 1.00 82.12 91 ASP A O 1
ATOM 714 N N . ARG A 1 92 ? 8.191 12.622 -3.681 1.00 84.62 92 ARG A N 1
ATOM 715 C CA . ARG A 1 92 ? 9.525 12.037 -3.847 1.00 84.62 92 ARG A CA 1
ATOM 716 C C . ARG A 1 92 ? 9.418 10.522 -3.821 1.00 84.62 92 ARG A C 1
ATOM 718 O O . ARG A 1 92 ? 8.481 9.974 -3.263 1.00 84.62 92 ARG A O 1
ATOM 725 N N . CYS A 1 93 ? 10.409 9.856 -4.405 1.00 83.50 93 CYS A N 1
ATOM 726 C CA . CYS A 1 93 ? 10.552 8.416 -4.249 1.00 83.50 93 CYS A CA 1
ATOM 727 C C . CYS A 1 93 ? 11.321 8.116 -2.946 1.00 83.50 93 CYS A C 1
ATOM 729 O O . CYS A 1 93 ? 12.334 8.770 -2.685 1.00 83.50 93 CYS A O 1
ATOM 731 N N . CYS A 1 94 ? 10.926 7.142 -2.131 1.00 91.69 94 CYS A N 1
ATOM 732 C CA . CYS A 1 94 ? 9.787 6.240 -2.315 1.00 91.69 94 CYS A CA 1
ATOM 733 C C . CYS A 1 94 ? 9.125 5.927 -0.975 1.00 91.69 94 CYS A C 1
ATOM 735 O O . CYS A 1 94 ? 9.783 6.003 0.067 1.00 91.69 94 CYS A O 1
ATOM 737 N N . ASP A 1 95 ? 7.861 5.513 -1.029 1.00 93.31 95 ASP A N 1
ATOM 738 C CA . ASP A 1 95 ? 7.102 5.158 0.161 1.00 93.31 95 ASP A CA 1
ATOM 739 C C . ASP A 1 95 ? 7.678 3.897 0.804 1.00 93.31 95 ASP A C 1
ATOM 741 O O . ASP A 1 95 ? 8.256 3.022 0.139 1.00 93.31 95 ASP A O 1
ATOM 745 N N . ASP A 1 96 ? 7.453 3.769 2.106 1.00 93.81 96 ASP A N 1
ATOM 746 C CA . ASP A 1 96 ? 7.682 2.527 2.823 1.00 93.81 96 ASP A CA 1
ATOM 747 C C . ASP A 1 96 ? 6.379 1.935 3.361 1.00 93.81 96 ASP A C 1
ATOM 749 O O . ASP A 1 96 ? 5.384 2.620 3.612 1.00 93.81 96 ASP A O 1
ATOM 753 N N . ILE A 1 97 ? 6.380 0.615 3.513 1.00 94.69 97 ILE A N 1
ATOM 754 C CA . ILE A 1 97 ? 5.290 -0.100 4.161 1.00 94.69 97 ILE A CA 1
ATOM 755 C C . ILE A 1 97 ? 5.860 -1.084 5.166 1.00 94.69 97 ILE A C 1
ATOM 757 O O . ILE A 1 97 ? 6.814 -1.818 4.900 1.00 94.69 97 ILE A O 1
ATOM 761 N N . THR A 1 98 ? 5.238 -1.103 6.333 1.00 94.19 98 THR A N 1
ATOM 762 C CA . THR A 1 98 ? 5.484 -2.067 7.391 1.00 94.19 98 THR A CA 1
ATOM 763 C C . THR A 1 98 ? 4.204 -2.841 7.647 1.00 94.19 98 THR A C 1
ATOM 765 O O . THR A 1 98 ? 3.134 -2.250 7.777 1.00 94.19 98 THR A O 1
ATOM 768 N N . VAL A 1 99 ? 4.313 -4.162 7.718 1.00 94.19 99 VAL A N 1
ATOM 769 C CA . VAL A 1 99 ? 3.200 -5.082 7.940 1.00 94.19 99 VAL A CA 1
ATOM 770 C C . VAL A 1 99 ? 3.535 -5.998 9.109 1.00 94.19 99 VAL A C 1
ATOM 772 O O . VAL A 1 99 ? 4.621 -6.570 9.141 1.00 94.19 99 VAL A O 1
ATOM 775 N N . VAL A 1 100 ? 2.611 -6.148 10.056 1.00 92.31 100 VAL A N 1
ATOM 776 C CA . VAL A 1 100 ? 2.780 -6.987 11.249 1.00 92.31 100 VAL A CA 1
ATOM 777 C C . VAL A 1 100 ? 1.708 -8.068 11.281 1.00 92.31 100 VAL A C 1
ATOM 779 O O . VAL A 1 100 ? 0.520 -7.779 11.102 1.00 92.31 100 VAL A O 1
ATOM 782 N N . TYR A 1 101 ? 2.128 -9.310 11.506 1.00 92.31 101 TYR A N 1
ATOM 783 C CA . TYR A 1 101 ? 1.237 -10.454 11.674 1.00 92.31 101 TYR A CA 1
ATOM 784 C C . TYR A 1 101 ? 1.914 -11.595 12.434 1.00 92.31 101 TYR A C 1
ATOM 786 O O . TYR A 1 101 ? 3.141 -11.677 12.499 1.00 92.31 101 TYR A O 1
ATOM 794 N N . ASP A 1 102 ? 1.102 -12.481 12.998 1.00 91.62 102 ASP A N 1
ATOM 795 C CA . ASP A 1 102 ? 1.576 -13.705 13.631 1.00 91.62 102 ASP A CA 1
ATOM 796 C C . ASP A 1 102 ? 1.721 -14.821 12.590 1.00 91.62 102 ASP A C 1
ATOM 798 O O . ASP A 1 102 ? 0.907 -14.978 11.683 1.00 91.62 102 ASP A O 1
ATOM 802 N N . TYR A 1 103 ? 2.760 -15.629 12.705 1.00 88.88 103 TYR A N 1
ATOM 803 C CA . TYR A 1 103 ? 3.013 -16.748 11.813 1.00 88.88 103 TYR A CA 1
ATOM 804 C C . TYR A 1 103 ? 3.513 -17.935 12.621 1.00 88.88 103 TYR A C 1
ATOM 806 O O . TYR A 1 103 ? 4.344 -17.781 13.513 1.00 88.88 103 TYR A O 1
ATOM 814 N N . GLN A 1 104 ? 3.018 -19.125 12.305 1.00 85.00 104 GLN A N 1
ATOM 815 C CA . GLN A 1 104 ? 3.512 -20.365 12.881 1.00 85.00 104 GLN A CA 1
ATOM 816 C C . GLN A 1 104 ? 3.885 -21.313 11.744 1.00 85.00 104 GLN A C 1
ATOM 818 O O . GLN A 1 104 ? 3.093 -21.553 10.832 1.00 85.00 104 GLN A O 1
ATOM 823 N N . VAL A 1 105 ? 5.104 -21.846 11.796 1.00 74.88 105 VAL A N 1
ATOM 824 C CA . VAL A 1 105 ? 5.499 -22.998 10.977 1.00 74.88 105 VAL A CA 1
ATOM 825 C C . VAL A 1 105 ? 5.024 -24.253 11.702 1.00 74.88 105 VAL A C 1
ATOM 827 O O . VAL A 1 105 ? 5.106 -24.300 12.928 1.00 74.88 105 VAL A O 1
ATOM 830 N N . GLN A 1 106 ? 4.536 -25.261 10.971 1.00 64.75 106 GLN A N 1
ATOM 831 C CA . GLN A 1 106 ? 4.152 -26.550 11.560 1.00 64.75 106 GLN A CA 1
ATOM 832 C C . GLN A 1 106 ? 5.221 -27.029 12.558 1.00 64.75 106 GLN A C 1
ATOM 834 O O . GLN A 1 106 ? 6.403 -27.086 12.221 1.00 64.75 106 GLN A O 1
ATOM 839 N N . SER A 1 107 ? 4.786 -27.312 13.792 1.00 60.09 107 SER A N 1
ATOM 840 C CA . SER A 1 107 ? 5.612 -27.764 14.927 1.00 60.09 107 SER A CA 1
ATOM 841 C C . SER A 1 107 ? 6.560 -26.735 15.572 1.00 60.09 107 SER A C 1
ATOM 843 O O . SER A 1 107 ? 7.314 -27.104 16.470 1.00 60.09 107 SER A O 1
ATOM 845 N N . ALA A 1 108 ? 6.518 -25.455 15.187 1.00 72.19 108 ALA A N 1
ATOM 846 C CA . ALA A 1 108 ? 7.275 -24.374 15.832 1.00 72.19 108 ALA A CA 1
ATOM 847 C C . ALA A 1 108 ? 6.389 -23.512 16.746 1.00 72.19 108 ALA A C 1
ATOM 849 O O . ALA A 1 108 ? 5.166 -23.516 16.633 1.00 72.19 108 ALA A O 1
ATOM 850 N N . THR A 1 109 ? 6.990 -22.732 17.645 1.00 81.12 109 THR A N 1
ATOM 851 C CA . THR A 1 109 ? 6.259 -21.694 18.383 1.00 81.12 109 THR A CA 1
ATOM 852 C C . THR A 1 109 ? 5.763 -20.616 17.419 1.00 81.12 109 THR A C 1
ATOM 854 O O . THR A 1 109 ? 6.437 -20.288 16.439 1.00 81.12 109 THR A O 1
ATOM 857 N N . ALA A 1 110 ? 4.567 -20.074 17.667 1.00 87.50 110 ALA A N 1
ATOM 858 C CA . ALA A 1 110 ? 4.093 -18.924 16.906 1.00 87.50 110 ALA A CA 1
ATOM 859 C C . ALA A 1 110 ? 5.074 -17.759 17.078 1.00 87.50 110 ALA A C 1
ATOM 861 O O . ALA A 1 110 ? 5.668 -17.592 18.138 1.00 87.50 110 ALA A O 1
ATOM 862 N N . GLN A 1 111 ? 5.240 -16.951 16.041 1.00 91.62 111 GLN A N 1
ATOM 863 C CA . GLN A 1 111 ? 6.096 -15.773 16.053 1.00 91.62 111 GLN A CA 1
ATOM 864 C C . GLN A 1 111 ? 5.299 -14.578 15.567 1.00 91.62 111 GLN A C 1
ATOM 866 O O . GLN A 1 111 ? 4.592 -14.668 14.566 1.00 91.62 111 GLN A O 1
ATOM 871 N N . ARG A 1 112 ? 5.444 -13.438 16.238 1.00 92.69 112 ARG A N 1
ATOM 872 C CA . ARG A 1 112 ? 4.960 -12.167 15.702 1.00 92.69 112 ARG A CA 1
ATOM 873 C C . ARG A 1 112 ? 6.055 -11.573 14.848 1.00 92.69 112 ARG A C 1
ATOM 875 O O . ARG A 1 112 ? 7.116 -11.249 15.379 1.00 92.69 112 ARG A O 1
ATOM 882 N N . ILE A 1 113 ? 5.801 -11.408 13.557 1.00 94.38 113 ILE A N 1
ATOM 883 C CA . ILE A 1 113 ? 6.785 -10.881 12.617 1.00 94.38 113 ILE A CA 1
ATOM 884 C C . ILE A 1 113 ? 6.360 -9.533 12.051 1.00 94.38 113 ILE A C 1
ATOM 886 O O . ILE A 1 113 ? 5.175 -9.231 11.904 1.00 9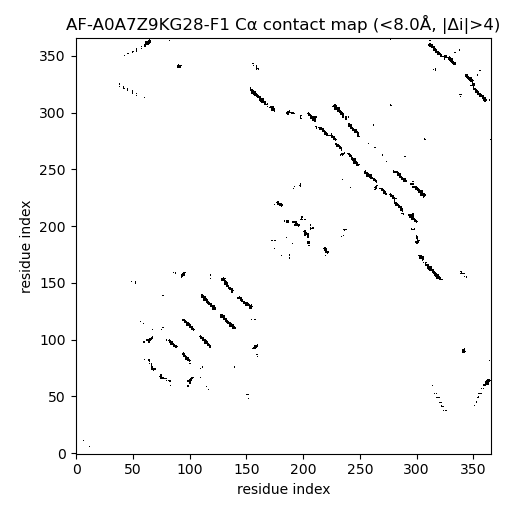4.38 113 ILE A O 1
ATOM 890 N N . ARG A 1 114 ? 7.359 -8.720 11.723 1.00 95.62 114 ARG A N 1
ATOM 891 C CA . ARG A 1 114 ? 7.227 -7.435 11.054 1.00 95.62 114 ARG A CA 1
ATOM 892 C C . ARG A 1 114 ? 7.985 -7.487 9.741 1.00 95.62 114 ARG A C 1
ATOM 894 O O . ARG A 1 114 ? 9.200 -7.654 9.733 1.00 95.62 114 ARG A O 1
ATOM 901 N N . ILE A 1 115 ? 7.275 -7.294 8.640 1.00 96.69 115 ILE A N 1
ATOM 902 C CA . ILE A 1 115 ? 7.864 -7.186 7.311 1.00 96.69 115 ILE A CA 1
ATOM 903 C C . ILE A 1 115 ? 7.900 -5.722 6.907 1.00 96.69 115 ILE A C 1
ATOM 905 O O . ILE A 1 115 ? 6.868 -5.052 6.927 1.00 96.69 115 ILE A O 1
ATOM 909 N N . ARG A 1 116 ? 9.074 -5.235 6.509 1.00 97.00 116 ARG A N 1
ATOM 910 C CA . ARG A 1 116 ? 9.255 -3.891 5.956 1.00 97.00 116 ARG A CA 1
ATOM 911 C C . ARG A 1 116 ? 9.686 -3.972 4.498 1.00 97.00 116 ARG A C 1
ATOM 913 O O . ARG A 1 116 ? 10.605 -4.723 4.171 1.00 97.00 116 ARG A O 1
ATOM 920 N N . TYR A 1 117 ? 9.056 -3.162 3.654 1.00 97.56 117 TYR A N 1
ATOM 921 C CA . TYR A 1 117 ? 9.463 -2.917 2.273 1.00 97.56 117 TYR A CA 1
ATOM 922 C C . TYR A 1 117 ? 9.800 -1.445 2.086 1.00 97.56 117 TYR A C 1
ATOM 924 O O . TYR A 1 117 ? 9.007 -0.583 2.461 1.00 97.56 117 TYR A O 1
ATOM 932 N N . TRP A 1 118 ? 10.965 -1.165 1.509 1.00 96.56 118 TRP A N 1
ATOM 933 C CA . TRP A 1 118 ? 11.410 0.198 1.233 1.00 96.56 118 TRP A CA 1
ATOM 934 C C . TRP A 1 118 ? 12.480 0.216 0.144 1.00 96.56 118 TRP A C 1
ATOM 936 O O . TRP A 1 118 ? 13.141 -0.792 -0.122 1.00 96.56 118 T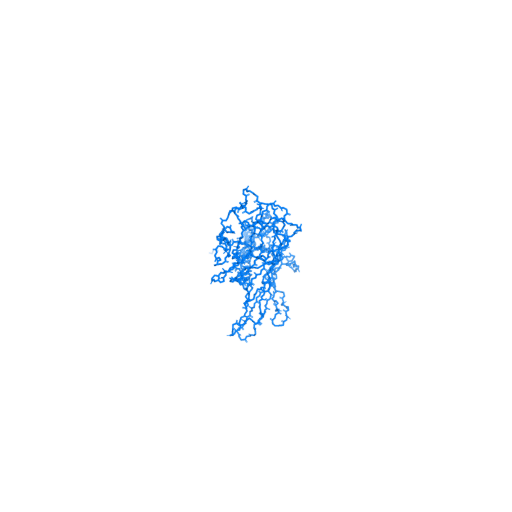RP A O 1
ATOM 946 N N . VAL A 1 119 ? 12.662 1.371 -0.485 1.00 96.19 119 VAL A N 1
ATOM 947 C CA . VAL A 1 119 ? 13.674 1.569 -1.525 1.00 96.19 119 VAL A CA 1
ATOM 948 C C . VAL A 1 119 ? 14.809 2.417 -0.973 1.00 96.19 119 VAL A C 1
ATOM 950 O O . VAL A 1 119 ? 14.581 3.412 -0.293 1.00 96.19 119 VAL A O 1
ATOM 953 N N . GLU A 1 120 ? 16.041 2.046 -1.300 1.00 94.56 120 GLU A N 1
ATOM 954 C CA . GLU A 1 120 ? 17.217 2.870 -1.030 1.00 94.56 120 GLU A CA 1
ATOM 955 C C . GLU A 1 120 ? 18.072 3.056 -2.278 1.00 94.56 120 GLU A C 1
ATOM 957 O O . GLU A 1 120 ? 18.090 2.219 -3.184 1.00 94.56 120 GLU A O 1
ATOM 962 N N . ASN A 1 121 ? 18.847 4.139 -2.287 1.00 92.88 121 ASN A N 1
ATOM 963 C CA . ASN A 1 121 ? 19.891 4.340 -3.278 1.00 92.88 121 ASN A CA 1
ATOM 964 C C . ASN A 1 121 ? 21.026 3.342 -3.042 1.00 92.88 121 ASN A C 1
ATOM 966 O O . ASN A 1 121 ? 21.647 3.315 -1.983 1.00 92.88 121 ASN A O 1
ATOM 970 N N . TYR A 1 122 ? 21.322 2.545 -4.060 1.00 92.44 122 TYR A N 1
ATOM 971 C CA . TYR A 1 122 ? 22.407 1.584 -4.055 1.00 92.44 122 TYR A CA 1
ATOM 972 C C . TYR A 1 122 ? 23.389 1.898 -5.181 1.00 92.44 122 TYR A C 1
ATOM 974 O O . TYR A 1 122 ? 23.034 1.901 -6.364 1.00 92.44 122 TYR A O 1
ATOM 982 N N . THR A 1 123 ? 24.649 2.103 -4.812 1.00 90.88 123 THR A N 1
ATOM 983 C CA . THR A 1 123 ? 25.758 2.256 -5.754 1.00 90.88 123 THR A CA 1
ATOM 984 C C . THR A 1 123 ? 26.611 1.001 -5.701 1.00 90.88 123 THR A C 1
ATOM 986 O O . THR A 1 123 ? 27.062 0.578 -4.643 1.00 90.88 123 THR A O 1
ATOM 989 N N . GLY A 1 124 ? 26.832 0.385 -6.857 1.00 84.56 124 GLY A N 1
ATOM 990 C CA . GLY A 1 124 ? 27.777 -0.722 -6.992 1.00 84.56 124 GLY A CA 1
ATOM 991 C C . GLY A 1 124 ? 28.442 -0.684 -8.358 1.00 84.56 124 GLY A C 1
ATOM 992 O O . GLY A 1 124 ? 28.291 0.290 -9.092 1.00 84.56 124 GLY A O 1
ATOM 993 N N . SER A 1 125 ? 29.077 -1.781 -8.767 1.00 82.00 125 SER A N 1
ATOM 994 C CA . SER A 1 125 ? 29.816 -1.885 -10.042 1.00 82.00 125 SER A CA 1
ATOM 995 C C . SER A 1 125 ? 28.975 -1.630 -11.304 1.00 82.00 125 SER A C 1
ATOM 997 O O . SER A 1 125 ? 29.505 -1.540 -12.401 1.00 82.00 125 SER A O 1
ATOM 999 N N . LYS A 1 126 ? 27.648 -1.547 -11.161 1.00 76.75 126 LYS A N 1
ATOM 1000 C CA . LYS A 1 126 ? 26.672 -1.315 -12.238 1.00 76.75 126 LYS A CA 1
ATOM 1001 C C . LYS A 1 126 ? 26.044 0.089 -12.179 1.00 76.75 126 LYS A C 1
ATOM 1003 O O . LYS A 1 126 ? 24.990 0.298 -12.774 1.00 76.75 126 LYS A O 1
ATOM 1008 N N . GLY A 1 127 ? 26.647 1.010 -11.423 1.00 84.50 127 GLY A N 1
ATOM 1009 C CA . GLY A 1 127 ? 26.168 2.379 -11.221 1.00 84.50 127 GLY A CA 1
ATOM 1010 C C . GLY A 1 127 ? 25.144 2.534 -10.091 1.00 84.50 127 GLY A C 1
ATOM 1011 O O . GLY A 1 127 ? 24.774 1.560 -9.419 1.00 84.50 127 GLY A O 1
ATOM 1012 N N . ALA A 1 128 ? 24.710 3.781 -9.893 1.00 87.75 128 ALA A N 1
ATOM 1013 C CA . ALA A 1 128 ? 23.701 4.175 -8.913 1.00 87.75 128 ALA A CA 1
ATOM 1014 C C . ALA A 1 128 ? 22.284 3.811 -9.386 1.00 87.75 128 ALA A C 1
ATOM 1016 O O . ALA A 1 128 ? 21.915 4.031 -10.545 1.00 87.75 128 ALA A O 1
ATOM 1017 N N . ARG A 1 129 ? 21.486 3.231 -8.490 1.00 91.38 129 ARG A N 1
ATOM 1018 C CA . ARG A 1 129 ? 20.112 2.790 -8.766 1.00 91.38 129 ARG A CA 1
ATOM 1019 C C . ARG A 1 129 ? 19.290 2.692 -7.486 1.00 91.38 129 ARG A C 1
ATOM 1021 O O . ARG A 1 129 ? 19.847 2.397 -6.435 1.00 91.38 129 ARG A O 1
ATOM 1028 N N . GLY A 1 130 ? 17.976 2.869 -7.591 1.00 93.69 130 GLY A N 1
ATOM 1029 C CA . GLY A 1 130 ? 17.052 2.516 -6.516 1.00 93.69 130 GLY A CA 1
ATOM 1030 C C . GLY A 1 130 ? 16.945 0.998 -6.394 1.00 93.69 130 GLY A C 1
ATOM 1031 O O . GLY A 1 130 ? 16.736 0.306 -7.395 1.00 93.69 130 GLY A O 1
ATOM 1032 N N . ARG A 1 131 ? 17.123 0.476 -5.185 1.00 95.31 131 ARG A N 1
ATOM 1033 C CA . ARG A 1 131 ? 17.017 -0.947 -4.864 1.00 95.31 131 ARG A CA 1
ATOM 1034 C C . ARG A 1 131 ? 15.932 -1.149 -3.819 1.00 95.31 131 ARG A C 1
ATOM 1036 O O . ARG A 1 131 ? 15.995 -0.552 -2.747 1.00 95.31 131 ARG A O 1
ATOM 1043 N N . LEU A 1 132 ? 14.963 -2.004 -4.135 1.00 96.44 132 LEU A N 1
ATOM 1044 C CA . LEU A 1 132 ? 13.935 -2.428 -3.191 1.00 96.44 132 LEU A CA 1
ATOM 1045 C C . LEU A 1 132 ? 14.514 -3.472 -2.250 1.00 96.44 132 LEU A C 1
ATOM 1047 O O . LEU A 1 132 ? 15.097 -4.466 -2.691 1.00 96.44 132 LEU A O 1
ATOM 1051 N N . TYR A 1 133 ? 14.277 -3.262 -0.968 1.00 97.19 133 TYR A N 1
ATOM 1052 C CA . TYR A 1 133 ? 14.632 -4.181 0.087 1.00 97.19 133 TYR A CA 1
ATOM 1053 C C . TYR A 1 133 ? 13.393 -4.719 0.790 1.00 97.19 133 TYR A C 1
ATOM 1055 O O . TYR A 1 133 ? 12.381 -4.029 0.921 1.00 97.19 133 TYR A O 1
ATOM 1063 N N . LYS A 1 134 ? 13.509 -5.964 1.246 1.00 97.00 134 LYS A N 1
ATOM 1064 C CA . LYS A 1 134 ? 12.616 -6.596 2.208 1.00 97.00 134 LYS A CA 1
ATOM 1065 C C . LYS A 1 134 ? 13.416 -6.914 3.466 1.00 97.00 134 LYS A C 1
ATOM 1067 O O . LYS A 1 134 ? 14.577 -7.308 3.385 1.00 97.00 134 LYS A O 1
ATOM 1072 N N . GLN A 1 135 ? 12.795 -6.763 4.624 1.00 97.19 135 GLN A N 1
ATOM 1073 C CA . GLN A 1 135 ? 13.347 -7.235 5.889 1.00 97.19 135 GLN A CA 1
ATOM 1074 C C . GLN A 1 135 ? 12.230 -7.833 6.726 1.00 97.19 135 GLN A C 1
ATOM 1076 O O . GLN A 1 135 ? 11.136 -7.273 6.778 1.00 97.19 135 GLN A O 1
ATOM 1081 N N . THR A 1 136 ? 12.517 -8.973 7.350 1.00 96.06 136 THR A N 1
ATOM 1082 C CA . THR A 1 136 ? 11.578 -9.692 8.212 1.00 96.06 136 THR A CA 1
ATOM 1083 C C . THR A 1 136 ? 12.149 -9.739 9.619 1.00 96.06 136 THR A C 1
ATOM 1085 O O . THR A 1 136 ? 13.086 -10.487 9.877 1.00 96.06 136 THR A O 1
ATOM 1088 N N . ASP A 1 137 ? 11.590 -8.938 10.515 1.00 95.38 137 ASP A N 1
ATOM 1089 C CA . ASP A 1 137 ? 11.968 -8.915 11.923 1.00 95.38 137 ASP A CA 1
ATOM 1090 C C . ASP A 1 137 ? 11.010 -9.782 12.735 1.00 95.38 137 ASP A C 1
ATOM 1092 O O . ASP A 1 137 ? 9.808 -9.807 12.477 1.00 95.38 137 ASP A O 1
ATOM 1096 N N . ILE A 1 138 ? 11.525 -10.446 13.758 1.00 93.88 138 ILE A N 1
ATOM 1097 C CA . ILE A 1 138 ? 10.730 -11.108 14.786 1.00 93.88 138 ILE A CA 1
ATOM 1098 C C . ILE A 1 138 ? 10.537 -10.096 15.915 1.00 93.88 138 ILE A C 1
ATOM 1100 O O . ILE A 1 138 ? 11.507 -9.567 16.450 1.00 93.88 138 ILE A O 1
ATOM 1104 N N . LEU A 1 139 ? 9.287 -9.806 16.267 1.00 92.44 139 LEU A N 1
ATOM 1105 C CA . LEU A 1 139 ? 8.924 -8.967 17.409 1.00 92.44 139 LEU A CA 1
ATOM 1106 C C . LEU A 1 139 ? 8.711 -9.806 18.672 1.00 92.44 139 LEU A C 1
ATOM 1108 O O . LEU A 1 139 ? 9.051 -9.362 19.763 1.00 92.44 139 LEU A O 1
ATOM 1112 N N . GLN A 1 140 ? 8.142 -11.008 18.530 1.00 91.06 140 GLN A N 1
ATOM 1113 C CA . GLN A 1 140 ? 7.889 -11.950 19.626 1.00 91.06 140 GLN A CA 1
ATOM 1114 C C . GLN A 1 140 ? 8.097 -13.394 19.136 1.00 91.06 140 GLN A C 1
ATOM 1116 O O . GLN A 1 140 ? 7.847 -13.657 17.956 1.00 91.06 140 GLN A O 1
ATOM 1121 N N . PRO A 1 141 ? 8.536 -14.332 19.999 1.00 87.12 141 PRO A N 1
ATOM 1122 C CA . PRO A 1 141 ? 8.716 -14.189 21.452 1.00 87.12 141 PRO A CA 1
ATOM 1123 C C . PRO A 1 141 ? 9.978 -13.413 21.850 1.00 87.12 141 PRO A C 1
ATOM 1125 O O . PRO A 1 141 ? 9.975 -12.723 22.863 1.00 87.12 141 PRO A O 1
ATOM 1128 N N . SER A 1 142 ? 11.028 -13.481 21.034 1.00 88.38 142 SER A N 1
ATOM 1129 C CA . SER A 1 142 ? 12.292 -12.771 21.232 1.00 88.38 142 SER A CA 1
ATOM 1130 C C . SER A 1 142 ? 12.556 -11.856 20.046 1.00 88.38 142 SER A C 1
ATOM 1132 O O . SER A 1 142 ? 12.498 -12.306 18.900 1.00 88.38 142 SER A O 1
ATOM 1134 N N . THR A 1 143 ? 12.874 -10.592 20.309 1.00 93.38 143 THR A N 1
ATOM 1135 C CA . THR A 1 143 ? 13.138 -9.622 19.247 1.00 93.38 143 THR A CA 1
ATOM 1136 C C . THR A 1 143 ? 14.384 -10.006 18.457 1.00 93.38 143 THR A C 1
ATOM 1138 O O . THR A 1 143 ? 15.467 -10.109 19.033 1.00 93.38 143 THR A O 1
ATOM 1141 N N . ALA A 1 144 ? 14.249 -10.175 17.146 1.00 93.94 144 ALA A N 1
ATOM 1142 C CA . ALA A 1 144 ? 15.366 -10.433 16.247 1.00 93.94 144 ALA A CA 1
ATOM 1143 C C . ALA A 1 144 ? 15.189 -9.643 14.952 1.00 93.94 144 ALA A C 1
ATOM 1145 O O . ALA A 1 144 ? 14.149 -9.720 14.302 1.00 93.94 144 ALA A O 1
ATOM 1146 N N . THR A 1 145 ? 16.215 -8.894 14.565 1.00 95.50 145 THR A N 1
ATOM 1147 C CA . THR A 1 145 ? 16.198 -8.102 13.333 1.00 95.50 145 THR A CA 1
ATOM 1148 C C . THR A 1 145 ? 16.639 -8.967 12.159 1.00 95.50 145 THR A C 1
ATOM 1150 O O . THR A 1 145 ? 17.717 -9.565 12.187 1.00 95.50 145 THR A O 1
ATOM 1153 N N . GLY A 1 146 ? 15.814 -9.027 11.117 1.00 93.38 146 GLY A N 1
ATOM 1154 C CA . GLY A 1 146 ? 16.110 -9.790 9.913 1.00 93.38 146 GLY A CA 1
ATOM 1155 C C . GLY A 1 146 ? 17.255 -9.191 9.112 1.00 93.38 146 GLY A C 1
ATOM 1156 O O . GLY A 1 146 ? 17.630 -8.027 9.273 1.00 93.38 146 GLY A O 1
ATOM 1157 N N . ARG A 1 147 ? 17.792 -9.969 8.173 1.00 95.25 147 ARG A N 1
ATOM 1158 C CA . ARG A 1 147 ? 18.724 -9.427 7.181 1.00 95.25 147 ARG A CA 1
ATOM 1159 C C . ARG A 1 147 ? 17.953 -8.586 6.169 1.00 95.25 147 ARG A C 1
ATOM 1161 O O . ARG A 1 147 ? 16.780 -8.819 5.893 1.00 95.25 147 ARG A O 1
ATOM 1168 N N . LYS A 1 148 ? 18.650 -7.608 5.605 1.00 94.56 148 LYS A N 1
ATOM 1169 C CA . LYS A 1 148 ? 18.139 -6.768 4.531 1.00 94.56 148 LYS A CA 1
ATOM 1170 C C . LYS A 1 148 ? 18.310 -7.489 3.193 1.00 94.56 148 LYS A C 1
ATOM 1172 O O . LYS A 1 148 ? 19.427 -7.623 2.694 1.00 94.56 148 LYS A O 1
ATOM 1177 N N . GLU A 1 149 ? 17.207 -7.954 2.627 1.00 95.50 149 GLU A N 1
ATOM 1178 C CA . GLU A 1 149 ? 17.169 -8.782 1.422 1.00 95.50 149 GLU A CA 1
ATOM 1179 C C . GLU A 1 149 ? 16.901 -7.916 0.183 1.00 95.50 149 GLU A C 1
ATOM 1181 O O . GLU A 1 149 ? 15.878 -7.228 0.129 1.00 95.50 149 GLU A O 1
ATOM 1186 N N . PRO A 1 150 ? 17.801 -7.890 -0.818 1.00 94.50 150 PRO A N 1
ATOM 1187 C CA . PRO A 1 150 ? 17.562 -7.158 -2.055 1.00 94.50 150 PRO A CA 1
ATOM 1188 C C . PRO A 1 150 ? 16.523 -7.892 -2.912 1.00 94.50 150 PRO A C 1
ATOM 1190 O O . PRO A 1 150 ? 16.753 -9.017 -3.347 1.00 94.50 150 PRO A O 1
ATOM 1193 N N . MET A 1 151 ? 15.399 -7.234 -3.192 1.00 93.12 151 MET A N 1
ATOM 1194 C CA . MET A 1 151 ? 14.295 -7.810 -3.968 1.00 93.12 151 MET A CA 1
ATOM 1195 C C . MET A 1 151 ? 14.427 -7.512 -5.457 1.00 93.12 151 MET A C 1
ATOM 1197 O O . MET A 1 151 ? 14.211 -8.382 -6.297 1.00 93.12 151 MET A O 1
ATOM 1201 N N . ALA A 1 152 ? 14.766 -6.264 -5.785 1.00 93.12 152 ALA A N 1
ATOM 1202 C CA . ALA A 1 152 ? 14.954 -5.820 -7.156 1.00 93.12 152 ALA A CA 1
ATOM 1203 C C . ALA A 1 152 ? 15.777 -4.538 -7.234 1.00 93.12 152 ALA A C 1
ATOM 1205 O O . ALA A 1 152 ? 15.820 -3.735 -6.302 1.00 93.12 152 ALA A O 1
ATOM 1206 N N . ASP A 1 153 ? 16.410 -4.364 -8.387 1.00 93.00 153 ASP A N 1
ATOM 1207 C CA . ASP A 1 153 ? 17.170 -3.182 -8.768 1.00 93.00 153 ASP A CA 1
ATOM 1208 C C . ASP A 1 153 ? 16.378 -2.320 -9.757 1.00 93.00 153 ASP A C 1
ATOM 1210 O O . ASP A 1 153 ? 15.458 -2.800 -10.416 1.00 93.00 153 ASP A O 1
ATOM 1214 N N . TYR A 1 154 ? 16.812 -1.067 -9.910 1.00 93.94 154 TYR A N 1
ATOM 1215 C CA . TYR A 1 154 ? 16.271 -0.111 -10.882 1.00 93.94 154 TYR A CA 1
ATOM 1216 C C . TYR A 1 154 ? 14.811 0.278 -10.617 1.00 93.94 154 TYR A C 1
ATOM 1218 O O . TYR A 1 154 ? 14.045 0.528 -11.550 1.00 93.94 154 TYR A O 1
ATOM 1226 N N . ILE A 1 155 ? 14.453 0.364 -9.334 1.00 94.38 155 ILE A N 1
ATOM 1227 C CA . ILE A 1 155 ? 13.187 0.947 -8.895 1.00 94.38 155 ILE A CA 1
ATOM 1228 C C . ILE A 1 155 ? 13.271 2.461 -9.039 1.00 94.38 155 ILE A C 1
ATOM 1230 O O . ILE A 1 155 ? 14.233 3.080 -8.580 1.00 94.38 155 ILE A O 1
ATOM 1234 N N . GLU A 1 156 ? 12.272 3.040 -9.692 1.00 92.31 156 GLU A N 1
ATOM 1235 C CA . GLU A 1 156 ? 12.140 4.491 -9.849 1.00 92.31 156 GLU A CA 1
ATOM 1236 C C . GLU A 1 156 ? 10.919 5.055 -9.136 1.00 92.31 156 GLU A C 1
ATOM 1238 O O . GLU A 1 156 ? 10.875 6.260 -8.905 1.00 92.31 156 GLU A O 1
ATOM 1243 N N . ASP A 1 157 ? 9.948 4.204 -8.803 1.00 92.88 157 ASP A N 1
ATOM 1244 C CA . ASP A 1 157 ? 8.787 4.578 -8.009 1.00 92.88 157 ASP A CA 1
ATOM 1245 C C . ASP A 1 157 ? 8.266 3.385 -7.203 1.00 92.88 157 ASP A C 1
ATOM 1247 O O . ASP A 1 157 ? 8.138 2.283 -7.741 1.00 92.88 157 ASP A O 1
ATOM 1251 N N . LEU A 1 158 ? 7.937 3.613 -5.935 1.00 94.44 158 LEU A N 1
ATOM 1252 C CA . LEU A 1 158 ? 7.180 2.693 -5.091 1.00 94.44 158 LEU A CA 1
ATOM 1253 C C . LEU A 1 158 ? 6.227 3.527 -4.241 1.00 94.44 158 LEU A C 1
ATOM 1255 O O . LEU A 1 158 ? 6.666 4.419 -3.515 1.00 94.44 158 LEU A O 1
ATOM 1259 N N . GLN A 1 159 ? 4.936 3.239 -4.368 1.00 92.38 159 GLN A N 1
ATOM 1260 C CA . GLN A 1 159 ? 3.870 4.006 -3.739 1.00 92.38 159 GLN A CA 1
ATOM 1261 C C . GLN A 1 159 ? 2.852 3.075 -3.096 1.00 92.38 159 GLN A C 1
ATOM 1263 O O . GLN A 1 159 ? 2.455 2.063 -3.692 1.00 92.38 159 GLN A O 1
ATOM 1268 N N . PHE A 1 160 ? 2.398 3.456 -1.908 1.00 91.56 160 PHE A N 1
ATOM 1269 C CA . PHE A 1 160 ? 1.365 2.755 -1.160 1.00 91.56 160 PHE A CA 1
ATOM 1270 C C . PHE A 1 160 ? 0.240 3.719 -0.818 1.00 91.56 160 PHE A C 1
ATOM 1272 O O . PHE A 1 160 ? 0.374 4.578 0.045 1.00 91.56 160 PHE A O 1
ATOM 1279 N N . VAL A 1 161 ? -0.915 3.541 -1.451 1.00 85.31 161 VAL A N 1
ATOM 1280 C CA . VAL A 1 161 ? -2.081 4.388 -1.191 1.00 85.31 161 VAL A CA 1
ATOM 1281 C C . VAL A 1 161 ? -3.138 3.570 -0.481 1.00 85.31 161 VAL A C 1
ATOM 1283 O O . VAL A 1 161 ? -3.624 2.574 -1.015 1.00 85.31 161 VAL A O 1
ATOM 1286 N N . ARG A 1 162 ? -3.515 3.987 0.729 1.00 78.12 162 ARG A N 1
ATOM 1287 C CA . ARG A 1 162 ? -4.722 3.453 1.362 1.00 78.12 162 ARG A CA 1
ATOM 1288 C C . ARG A 1 162 ? -5.938 4.100 0.741 1.00 78.12 162 ARG A C 1
ATOM 1290 O O . ARG A 1 162 ? -6.116 5.309 0.843 1.00 78.12 162 ARG A O 1
ATOM 1297 N N . ASP A 1 163 ? -6.786 3.270 0.161 1.00 65.75 163 ASP A N 1
ATOM 1298 C CA . ASP A 1 163 ? -8.134 3.668 -0.188 1.00 65.75 163 ASP A CA 1
ATOM 1299 C C . ASP A 1 163 ? -9.048 3.237 0.951 1.00 65.75 163 ASP A C 1
ATOM 1301 O O . ASP A 1 163 ? -9.415 2.069 1.080 1.00 65.75 163 ASP A O 1
ATOM 1305 N N . GLN A 1 164 ? -9.358 4.186 1.828 1.00 55.88 164 GLN A N 1
ATOM 1306 C CA . GLN A 1 164 ? -10.413 4.019 2.814 1.00 55.88 164 GLN A CA 1
ATOM 1307 C C . GLN A 1 164 ? -11.739 4.172 2.070 1.00 55.88 164 GLN A C 1
ATOM 1309 O O . GLN A 1 164 ? -12.401 5.207 2.167 1.00 55.88 164 GLN A O 1
ATOM 1314 N N . VAL A 1 165 ? -12.118 3.163 1.278 1.00 45.00 165 VAL A N 1
ATOM 1315 C CA . VAL A 1 165 ? -13.462 3.150 0.708 1.00 45.00 165 VAL A CA 1
ATOM 1316 C C . VAL A 1 165 ? -14.387 2.985 1.898 1.00 45.00 165 VAL A C 1
ATOM 1318 O O . VAL A 1 165 ? -14.467 1.915 2.507 1.00 45.00 165 VAL A O 1
ATOM 1321 N N . LYS A 1 166 ? -15.059 4.080 2.259 1.00 44.62 166 LYS A N 1
ATOM 1322 C CA . LYS A 1 166 ? -16.249 4.027 3.093 1.00 44.62 166 LYS A CA 1
ATOM 1323 C C . LYS A 1 166 ? -17.164 3.052 2.373 1.00 44.62 166 LYS A C 1
ATOM 1325 O O . LYS A 1 166 ? -17.689 3.398 1.316 1.00 44.62 166 LYS A O 1
ATOM 1330 N N . SER A 1 167 ? -17.312 1.822 2.868 1.00 40.69 167 SER A N 1
ATOM 1331 C CA . SER A 1 167 ? -18.409 1.003 2.381 1.00 40.69 167 SER A CA 1
ATOM 1332 C C . SER A 1 167 ? -19.649 1.843 2.628 1.00 40.69 167 SER A C 1
ATOM 1334 O O . SER A 1 167 ? -19.966 2.133 3.784 1.00 40.69 167 SER A O 1
ATOM 1336 N N . SER A 1 168 ? -20.318 2.257 1.560 1.00 41.88 168 SER A N 1
ATOM 1337 C CA . SER A 1 168 ? -21.673 2.784 1.603 1.00 41.88 168 SER A CA 1
ATOM 1338 C C . SER A 1 168 ? -22.616 1.646 2.006 1.00 41.88 168 SER A C 1
ATOM 1340 O O . SER A 1 168 ? -23.553 1.314 1.289 1.00 41.88 168 SER A O 1
ATOM 1342 N N . GLY A 1 169 ? -22.359 1.008 3.154 1.00 41.06 169 GLY A N 1
ATOM 1343 C CA . GLY A 1 169 ? -23.438 0.514 3.979 1.00 41.06 169 GLY A CA 1
ATOM 1344 C C . GLY A 1 169 ? -24.299 1.742 4.182 1.00 41.06 169 GLY A C 1
ATOM 1345 O O . GLY A 1 169 ? -23.790 2.763 4.641 1.00 41.06 169 GLY A O 1
ATOM 1346 N N . SER A 1 170 ? -25.503 1.673 3.621 1.00 40.12 170 SER A N 1
ATOM 1347 C CA . SER A 1 170 ? -26.536 2.702 3.596 1.00 40.12 170 SER A CA 1
ATOM 1348 C C . SER A 1 170 ? -26.408 3.666 4.780 1.00 40.12 170 SER A C 1
ATOM 1350 O O . SER A 1 170 ? -26.081 3.217 5.874 1.00 40.12 170 SER A O 1
ATOM 1352 N N . LEU A 1 171 ? -26.661 4.961 4.551 1.00 50.66 171 LEU A N 1
ATOM 1353 C CA . LEU A 1 171 ? -26.761 6.060 5.531 1.00 50.66 171 LEU A CA 1
ATOM 1354 C C . LEU A 1 171 ? -27.817 5.777 6.633 1.00 50.66 171 LEU A C 1
ATOM 1356 O O . LEU A 1 171 ? -28.687 6.595 6.921 1.00 50.66 171 LEU A O 1
ATOM 1360 N N . GLN A 1 172 ? -27.805 4.585 7.213 1.00 62.75 172 GLN A N 1
ATOM 1361 C CA . GLN A 1 172 ? -28.686 4.107 8.243 1.00 62.75 172 GLN A CA 1
ATOM 1362 C C . GLN A 1 172 ? -28.078 4.578 9.541 1.00 62.75 172 GLN A C 1
ATOM 1364 O O . GLN A 1 172 ? -27.025 4.114 9.972 1.00 62.75 172 GLN A O 1
ATOM 1369 N N . ASN A 1 173 ? -28.766 5.535 10.141 1.00 75.25 173 ASN A N 1
ATOM 1370 C CA . ASN A 1 173 ? -28.588 5.844 11.535 1.00 75.25 173 ASN A CA 1
ATOM 1371 C C . ASN A 1 173 ? -28.881 4.564 12.343 1.00 75.25 173 ASN A C 1
ATOM 1373 O O . ASN A 1 173 ? -30.048 4.203 12.507 1.00 75.25 173 ASN A O 1
ATOM 1377 N N . LEU A 1 174 ? -27.841 3.871 12.824 1.00 78.69 174 LEU A N 1
ATOM 1378 C CA . LEU A 1 174 ? -27.987 2.653 13.626 1.00 78.69 174 LEU A CA 1
ATOM 1379 C C . LEU A 1 174 ? -28.773 2.917 14.912 1.00 78.69 174 LEU A C 1
ATOM 1381 O O . LEU A 1 174 ? -29.387 1.991 15.422 1.00 78.69 174 LEU A O 1
ATOM 1385 N N . ALA A 1 175 ? -28.864 4.163 15.394 1.00 78.94 175 ALA A N 1
ATOM 1386 C CA . ALA A 1 175 ? -29.720 4.498 16.530 1.00 78.94 175 ALA A CA 1
ATOM 1387 C C . ALA A 1 175 ? -31.195 4.117 16.288 1.00 78.94 175 ALA A C 1
ATOM 1389 O O . ALA A 1 175 ? -31.902 3.825 17.246 1.00 78.94 175 ALA A O 1
ATOM 1390 N N . LYS A 1 176 ? -31.643 4.020 15.023 1.00 80.81 176 LYS A N 1
ATOM 1391 C CA . LYS A 1 176 ? -32.980 3.512 14.651 1.00 80.81 176 LYS A CA 1
ATOM 1392 C C . LYS A 1 176 ? -33.195 2.031 14.963 1.00 80.81 176 LYS A C 1
ATOM 1394 O O . LYS A 1 176 ? -34.333 1.587 15.026 1.00 80.81 176 LYS A O 1
ATOM 1399 N N . GLN A 1 177 ? -32.117 1.264 15.099 1.00 79.31 177 GLN A N 1
ATOM 1400 C CA . GLN A 1 177 ? -32.150 -0.160 15.439 1.00 79.31 177 GLN A CA 1
ATOM 1401 C C . GLN A 1 177 ? -32.096 -0.390 16.956 1.00 79.31 177 GLN A C 1
ATOM 1403 O O . GLN A 1 177 ? -32.134 -1.537 17.397 1.00 79.31 177 GLN A O 1
ATOM 1408 N N . SER A 1 178 ? -31.988 0.681 17.750 1.00 78.88 178 SER A N 1
ATOM 1409 C CA . SER A 1 178 ? -31.985 0.584 19.204 1.00 78.88 178 SER A CA 1
ATOM 1410 C C . SER A 1 178 ? -33.341 0.097 19.721 1.00 78.88 178 SER A C 1
ATOM 1412 O O . SER A 1 178 ? -34.387 0.604 19.315 1.00 78.88 178 SER A O 1
ATOM 1414 N N . THR A 1 179 ? -33.330 -0.858 20.647 1.00 73.56 179 THR A N 1
ATOM 1415 C CA . THR A 1 179 ? -34.533 -1.396 21.296 1.00 73.56 179 THR A CA 1
ATOM 1416 C C . THR A 1 179 ? -35.092 -0.475 22.376 1.00 73.56 179 THR A C 1
ATOM 1418 O O . THR A 1 179 ? -36.229 -0.651 22.804 1.00 73.56 179 THR A O 1
ATOM 1421 N N . ASP A 1 180 ? -34.301 0.486 22.849 1.00 69.94 180 ASP A N 1
ATOM 1422 C CA . ASP A 1 180 ? -34.629 1.289 24.025 1.00 69.94 180 ASP A CA 1
ATOM 1423 C C . ASP A 1 180 ? -34.032 2.699 23.966 1.00 69.94 180 ASP A C 1
ATOM 1425 O O . ASP A 1 180 ? -33.631 3.249 24.994 1.00 69.94 180 ASP A O 1
ATOM 1429 N N . LEU A 1 181 ? -33.991 3.304 22.771 1.00 64.88 181 LEU A N 1
ATOM 1430 C CA . LEU A 1 181 ? -33.676 4.727 22.622 1.00 64.88 181 LEU A CA 1
ATOM 1431 C C . LEU A 1 181 ? -34.756 5.535 23.361 1.00 64.88 181 LEU A C 1
ATOM 1433 O O . LEU A 1 181 ? -35.780 5.935 22.809 1.00 64.88 181 LEU A O 1
ATOM 1437 N N . SER A 1 182 ? -34.590 5.670 24.671 1.00 52.19 182 SER A N 1
ATOM 1438 C CA . SER A 1 182 ? -35.698 5.432 25.603 1.00 52.19 182 SER A CA 1
ATOM 1439 C C . SER A 1 182 ? -36.684 6.586 25.705 1.00 52.19 182 SER A C 1
ATOM 1441 O O . SER A 1 182 ? -37.639 6.474 26.467 1.00 52.19 182 SER A O 1
ATOM 1443 N N . LYS A 1 183 ? -36.516 7.676 24.935 1.00 52.91 183 LYS A N 1
ATOM 1444 C CA . LYS A 1 183 ? -37.401 8.854 24.995 1.00 52.91 183 LYS A CA 1
ATOM 1445 C C . LYS A 1 183 ? -37.594 9.708 23.726 1.00 52.91 183 LYS A C 1
ATOM 1447 O O . LYS A 1 183 ? -38.125 10.801 23.879 1.00 52.91 183 LYS A O 1
ATOM 1452 N N . SER A 1 184 ? -37.259 9.317 22.488 1.00 55.16 184 SER A N 1
ATOM 1453 C CA . SER A 1 184 ? -37.976 9.888 21.316 1.00 55.16 184 SER A CA 1
ATOM 1454 C C . SER A 1 184 ? -37.634 9.243 19.970 1.00 55.16 184 SER A C 1
ATOM 1456 O O . SER A 1 184 ? -36.474 9.139 19.585 1.00 55.16 184 SER A O 1
ATOM 1458 N N . ALA A 1 185 ? -38.674 8.970 19.175 1.00 63.28 185 ALA A N 1
ATOM 1459 C CA . ALA A 1 185 ? -38.548 8.850 17.721 1.00 63.28 185 ALA A CA 1
ATOM 1460 C C . ALA A 1 185 ? -37.916 10.112 17.094 1.00 63.28 185 ALA A C 1
ATOM 1462 O O . ALA A 1 185 ? -37.235 10.019 16.080 1.00 63.28 185 ALA A O 1
ATOM 1463 N N . LYS A 1 186 ? -38.095 11.269 17.748 1.00 76.25 186 LYS A N 1
ATOM 1464 C CA . LYS A 1 186 ? -37.615 12.589 17.323 1.00 76.25 186 LYS A CA 1
ATOM 1465 C C . LYS A 1 186 ? -36.097 12.675 17.173 1.00 76.25 186 LYS A C 1
ATOM 1467 O O . LYS A 1 186 ? -35.640 13.328 16.259 1.00 76.25 186 LYS A O 1
ATOM 1472 N N . LEU A 1 187 ? -35.313 11.981 18.004 1.00 81.12 187 LEU A N 1
ATOM 1473 C CA . LEU A 1 187 ? -33.847 11.991 17.890 1.00 81.12 187 LEU A CA 1
ATOM 1474 C C . LEU A 1 187 ? -33.305 11.206 16.687 1.00 81.12 187 LEU A C 1
ATOM 1476 O O . LEU A 1 187 ? -32.094 11.174 16.487 1.00 81.12 187 LEU A O 1
ATOM 1480 N N . THR A 1 188 ? -34.155 10.511 15.934 1.00 79.75 188 THR A N 1
ATOM 1481 C CA . THR A 1 188 ? -33.726 9.718 14.772 1.00 79.75 188 THR A CA 1
ATOM 1482 C C . THR A 1 188 ? -34.616 9.932 13.550 1.00 79.75 188 THR A C 1
ATOM 1484 O O . THR A 1 188 ? -34.486 9.219 12.550 1.00 79.75 188 THR A O 1
ATOM 1487 N N . ASP A 1 189 ? -35.565 10.869 13.611 1.00 78.50 189 ASP A N 1
ATOM 1488 C CA . ASP A 1 189 ? -36.530 11.096 12.535 1.00 78.50 189 ASP A CA 1
ATOM 1489 C C . ASP A 1 189 ? -35.962 11.969 11.403 1.00 78.50 189 ASP A C 1
ATOM 1491 O O . ASP A 1 189 ? -36.578 12.072 10.340 1.00 78.50 189 ASP A O 1
ATOM 1495 N N . GLY A 1 190 ? -34.760 12.524 11.589 1.00 77.00 190 GLY A N 1
ATOM 1496 C CA . GLY A 1 190 ? -34.075 13.382 10.633 1.00 77.00 190 GLY A CA 1
ATOM 1497 C C . GLY A 1 190 ? -34.599 14.817 10.592 1.00 77.00 190 GLY A C 1
ATOM 1498 O O . GLY A 1 190 ? -34.165 15.578 9.724 1.00 77.00 190 GLY A O 1
ATOM 1499 N N . LYS A 1 191 ? -35.519 15.210 11.481 1.00 82.25 191 LYS A N 1
ATOM 1500 C CA . LYS A 1 191 ? -36.018 16.585 11.571 1.00 82.25 191 LYS A CA 1
ATOM 1501 C C . LYS A 1 191 ? -35.092 17.414 12.449 1.00 82.25 191 LYS A C 1
ATOM 1503 O O . LYS A 1 191 ? -34.685 16.998 13.524 1.00 82.25 191 LYS A O 1
ATOM 1508 N N . LEU A 1 192 ? -34.766 18.617 11.986 1.00 81.81 192 LEU A N 1
ATOM 1509 C CA . LEU A 1 192 ? -33.819 19.504 12.659 1.00 81.81 192 LEU A CA 1
ATOM 1510 C C . LEU A 1 192 ? -34.467 20.855 12.957 1.00 81.81 192 LEU A C 1
ATOM 1512 O O . LEU A 1 192 ? -35.248 21.359 12.152 1.00 81.81 192 LEU A O 1
ATOM 1516 N N . GLY A 1 193 ? -34.089 21.453 14.088 1.00 77.81 193 GLY A N 1
ATOM 1517 C CA . GLY A 1 193 ? -34.500 22.802 14.476 1.00 77.81 193 GLY A CA 1
ATOM 1518 C C . GLY A 1 193 ? -35.875 22.887 15.146 1.00 77.81 193 GLY A C 1
ATOM 1519 O O . GLY A 1 193 ? -36.712 21.990 15.043 1.00 77.81 193 GLY A O 1
ATOM 1520 N N . CYS A 1 194 ? -36.122 24.008 15.824 1.00 78.19 194 CYS A N 1
ATOM 1521 C CA . CYS A 1 194 ? -37.417 24.343 16.419 1.00 78.19 194 CYS A CA 1
ATOM 1522 C C . CYS A 1 194 ? -37.943 25.637 15.792 1.00 78.19 194 CYS A C 1
ATOM 1524 O O . CYS A 1 194 ? -37.215 26.625 15.755 1.00 78.19 194 CYS A O 1
ATOM 1526 N N . ASN A 1 195 ? -39.220 25.676 15.406 1.00 79.81 195 ASN A N 1
ATOM 1527 C CA . ASN A 1 195 ? -39.839 26.902 14.884 1.00 79.81 195 ASN A CA 1
ATOM 1528 C C . ASN A 1 195 ? -39.919 28.020 15.941 1.00 79.81 195 ASN A C 1
ATOM 1530 O O . ASN A 1 195 ? -39.729 29.187 15.620 1.00 79.81 195 ASN A O 1
ATOM 1534 N N . ASN A 1 196 ? -40.139 27.659 17.211 1.00 78.75 196 ASN A N 1
ATOM 1535 C CA . ASN A 1 196 ? -40.311 28.606 18.321 1.00 78.75 196 ASN A CA 1
ATOM 1536 C C . ASN A 1 196 ? -39.073 28.699 19.229 1.00 78.75 196 ASN A C 1
ATOM 1538 O O . ASN A 1 196 ? -39.186 29.051 20.401 1.00 78.75 196 ASN A O 1
ATOM 1542 N N . GLY A 1 197 ? -37.889 28.370 18.701 1.00 76.69 197 GLY A N 1
ATOM 1543 C CA . GLY A 1 197 ? -36.642 28.359 19.464 1.00 76.69 197 GLY A CA 1
ATOM 1544 C C . GLY A 1 197 ? -36.519 27.183 20.438 1.00 76.69 197 GLY A C 1
ATOM 1545 O O . GLY A 1 197 ? -37.389 26.316 20.535 1.00 76.69 197 GLY A O 1
ATOM 1546 N N . CYS A 1 198 ? -35.388 27.126 21.143 1.00 78.50 198 CYS A N 1
ATOM 1547 C CA . CYS A 1 198 ? -35.097 26.040 22.069 1.00 78.50 198 CYS A CA 1
ATOM 1548 C C . CYS A 1 198 ? -35.828 26.231 23.408 1.00 78.50 198 CYS A C 1
ATOM 1550 O O . CYS A 1 198 ? -35.335 26.903 24.313 1.00 78.50 198 CYS A O 1
ATOM 1552 N N . ASN A 1 199 ? -37.035 25.682 23.524 1.00 77.94 199 ASN A N 1
ATOM 1553 C CA . ASN A 1 199 ? -37.862 25.714 24.733 1.00 77.94 199 ASN A CA 1
ATOM 1554 C C . ASN A 1 199 ? -38.821 24.510 24.766 1.00 77.94 199 ASN A C 1
ATOM 1556 O O . ASN A 1 199 ? -38.792 23.655 23.881 1.00 77.94 199 ASN A O 1
ATOM 1560 N N . SER A 1 200 ? -39.703 24.460 25.765 1.00 78.50 200 SER A N 1
ATOM 1561 C CA . SER A 1 200 ? -40.687 23.384 25.951 1.00 78.50 200 SER A CA 1
ATOM 1562 C C . SER A 1 200 ? -41.668 23.187 24.783 1.00 78.50 200 SER A C 1
ATOM 1564 O O . SER A 1 200 ? -42.356 22.170 24.747 1.00 78.50 200 SER A O 1
ATOM 1566 N N . GLN A 1 201 ? -41.736 24.117 23.825 1.00 81.06 201 GLN A N 1
ATOM 1567 C CA . GLN A 1 201 ? -42.576 24.034 22.627 1.00 81.06 201 GLN A CA 1
ATOM 1568 C C . GLN A 1 201 ? -41.826 23.486 21.401 1.00 81.06 201 GLN A C 1
ATOM 1570 O O . GLN A 1 201 ? -42.375 23.493 20.301 1.00 81.06 201 GLN A O 1
ATOM 1575 N N . CYS A 1 202 ? -40.577 23.026 21.540 1.00 78.94 202 CYS A N 1
ATOM 1576 C CA . CYS A 1 202 ? -39.849 22.469 20.406 1.00 78.94 202 CYS A CA 1
ATOM 1577 C C . CYS A 1 202 ? -40.458 21.147 19.919 1.00 78.94 202 CYS A C 1
ATOM 1579 O O . CYS A 1 202 ? -40.573 20.158 20.648 1.00 78.94 202 CYS A O 1
ATOM 1581 N N . GLU A 1 203 ? -40.791 21.109 18.634 1.00 81.00 203 GLU A N 1
ATOM 158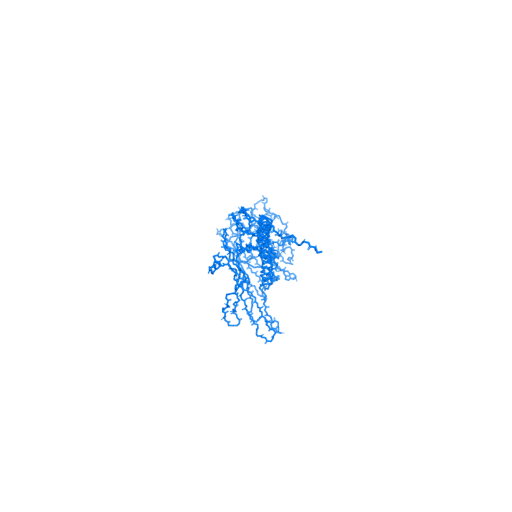2 C CA . GLU A 1 203 ? -41.458 19.961 18.027 1.00 81.00 203 GLU A CA 1
ATOM 1583 C C . GLU A 1 203 ? -40.478 18.847 17.628 1.00 81.00 203 GLU A C 1
ATOM 1585 O O . GLU A 1 203 ? -40.839 17.674 17.744 1.00 81.00 203 GLU A O 1
ATOM 1590 N N . ASN A 1 204 ? -39.237 19.187 17.254 1.00 78.12 204 ASN A N 1
ATOM 1591 C CA . ASN A 1 204 ? -38.292 18.280 16.581 1.00 78.12 204 ASN A CA 1
ATOM 1592 C C . ASN A 1 204 ? -37.041 17.943 17.410 1.00 78.12 204 ASN A C 1
ATOM 1594 O O . ASN A 1 204 ? -35.928 17.959 16.895 1.00 78.12 204 ASN A O 1
ATOM 1598 N N . GLY A 1 205 ? -37.187 17.670 18.706 1.00 78.56 205 GLY A N 1
ATOM 1599 C CA . GLY A 1 205 ? -36.042 17.256 19.511 1.00 78.56 205 GLY A CA 1
ATOM 1600 C C . GLY A 1 205 ? -36.333 17.100 20.992 1.00 78.56 205 GLY A C 1
ATOM 1601 O O . GLY A 1 205 ? -37.470 17.237 21.447 1.00 78.56 205 GLY A O 1
ATOM 1602 N N . TRP A 1 206 ? -35.279 16.799 21.739 1.00 83.06 206 TRP A N 1
ATOM 1603 C CA . TRP A 1 206 ? -35.249 16.890 23.192 1.00 83.06 206 TRP A CA 1
ATOM 1604 C C . TRP A 1 206 ? -34.832 18.281 23.620 1.00 83.06 206 TRP A C 1
ATOM 1606 O O . TRP A 1 206 ? -33.903 18.846 23.051 1.00 83.06 206 TRP A O 1
ATOM 1616 N N . THR A 1 207 ? -35.500 18.802 24.643 1.00 81.44 207 THR A N 1
ATOM 1617 C CA . THR A 1 207 ? -35.221 20.121 25.206 1.00 81.44 207 THR A CA 1
ATOM 1618 C C . THR A 1 207 ? -34.983 20.003 26.698 1.00 81.44 207 THR A C 1
ATOM 1620 O O . THR A 1 207 ? -35.808 19.429 27.408 1.00 81.44 207 THR A O 1
ATOM 1623 N N . PHE A 1 208 ? -33.896 20.589 27.173 1.00 80.88 208 PHE A N 1
ATOM 1624 C CA . PHE A 1 208 ? -33.525 20.629 28.577 1.00 80.88 208 PHE A CA 1
ATOM 1625 C C . PHE A 1 208 ? -33.629 22.074 29.049 1.00 80.88 208 PHE A C 1
ATOM 1627 O O . PHE A 1 208 ? -32.811 22.907 28.664 1.00 80.88 208 PHE A O 1
ATOM 1634 N N . GLY A 1 209 ? -34.689 22.383 29.800 1.00 76.62 209 GLY A N 1
ATOM 1635 C CA . GLY A 1 209 ? -34.913 23.720 30.342 1.00 76.62 209 GLY A CA 1
ATOM 1636 C C . GLY A 1 209 ? -33.992 23.990 31.529 1.00 76.62 209 GLY A C 1
ATOM 1637 O O . GLY A 1 209 ? -34.034 23.225 32.487 1.00 76.62 209 GLY A O 1
ATOM 1638 N N . GLY A 1 210 ? -33.181 25.050 31.472 1.00 72.81 210 GLY A N 1
ATOM 1639 C CA . GLY A 1 210 ? -32.220 25.376 32.539 1.00 72.81 210 GLY A CA 1
ATOM 1640 C C . GLY A 1 210 ? -30.929 24.540 32.541 1.00 72.81 210 GLY A C 1
ATOM 1641 O O . GLY A 1 210 ? -30.231 24.504 33.549 1.00 72.81 210 GLY A O 1
ATOM 1642 N N . GLY A 1 211 ? -30.601 23.879 31.428 1.00 74.75 211 GLY A N 1
ATOM 1643 C CA . GLY A 1 211 ? -29.359 23.122 31.245 1.00 74.75 211 GLY A CA 1
ATOM 1644 C C . GLY A 1 211 ? -29.514 21.606 31.404 1.00 74.75 211 GLY A C 1
ATOM 1645 O O . GLY A 1 211 ? -30.608 21.081 31.603 1.00 74.75 211 GLY A O 1
ATOM 1646 N N . LEU A 1 212 ? -28.401 20.876 31.266 1.00 77.12 212 LEU A N 1
ATOM 1647 C CA . LEU A 1 212 ? -28.363 19.417 31.426 1.00 77.12 212 LEU A CA 1
ATOM 1648 C C . LEU A 1 212 ? -28.248 19.044 32.908 1.00 77.12 212 LEU A C 1
ATOM 1650 O O . LEU A 1 212 ? -27.359 19.530 33.606 1.00 77.12 212 LEU A O 1
ATOM 1654 N N . ASN A 1 213 ? -29.091 18.120 33.371 1.00 76.25 213 ASN A N 1
ATOM 1655 C CA . ASN A 1 213 ? -28.936 17.534 34.700 1.00 76.25 213 ASN A CA 1
ATOM 1656 C C . ASN A 1 213 ? -27.679 16.652 34.778 1.00 76.25 213 ASN A C 1
ATOM 16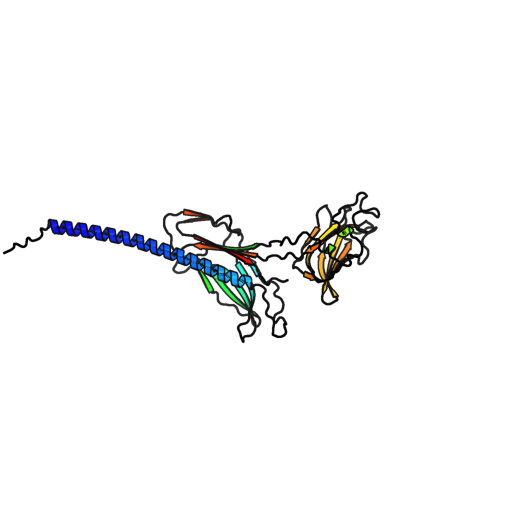58 O O . ASN A 1 213 ? -27.133 16.185 33.773 1.00 76.25 213 ASN A O 1
ATOM 1662 N N . ALA A 1 214 ? -27.245 16.355 36.004 1.00 73.62 214 ALA A N 1
ATOM 1663 C CA . ALA A 1 214 ? -26.200 15.365 36.223 1.00 73.62 214 ALA A CA 1
ATOM 1664 C C . ALA A 1 214 ? -26.632 13.994 35.664 1.00 73.62 214 ALA A C 1
ATOM 1666 O O . ALA A 1 214 ? -27.697 13.484 36.009 1.00 73.62 214 ALA A O 1
ATOM 1667 N N . ASN A 1 215 ? -25.761 13.380 34.857 1.00 73.81 215 ASN A N 1
ATOM 1668 C CA . ASN A 1 215 ? -25.955 12.073 34.213 1.00 73.81 215 ASN A CA 1
ATOM 1669 C C . ASN A 1 215 ? -26.998 12.023 33.083 1.00 73.81 215 ASN A C 1
ATOM 1671 O O . ASN A 1 215 ? -27.437 10.926 32.729 1.00 73.81 215 ASN A O 1
ATOM 1675 N N . GLU A 1 216 ? -27.366 13.160 32.484 1.00 84.19 216 GLU A N 1
ATOM 1676 C CA . GLU A 1 216 ? -28.155 13.135 31.248 1.00 84.19 216 GLU A CA 1
ATOM 1677 C C . GLU A 1 216 ? -27.406 12.367 30.155 1.00 84.19 216 GLU A C 1
ATOM 1679 O O . GLU A 1 216 ? -26.228 12.617 29.872 1.00 84.19 216 GLU A O 1
ATOM 1684 N N . LYS A 1 217 ? -28.086 11.392 29.549 1.00 87.06 217 LYS A N 1
ATOM 1685 C CA . LYS A 1 217 ? -27.474 10.497 28.569 1.00 87.06 217 LYS A CA 1
ATOM 1686 C C . LYS A 1 217 ? -28.442 10.062 27.483 1.00 87.06 217 LYS A C 1
ATOM 1688 O O . LYS A 1 217 ? -29.639 9.910 27.712 1.00 87.06 217 LYS A O 1
ATOM 1693 N N . ILE A 1 218 ? -27.883 9.810 26.306 1.00 86.69 218 ILE A N 1
ATOM 1694 C CA . ILE A 1 218 ? -28.559 9.116 25.212 1.00 86.69 218 ILE A CA 1
ATOM 1695 C C . ILE A 1 218 ? -28.045 7.678 25.212 1.00 86.69 218 ILE A C 1
ATOM 1697 O O . ILE A 1 218 ? -26.857 7.452 24.979 1.00 86.69 218 ILE A O 1
ATOM 1701 N N . SER A 1 219 ? -28.931 6.722 25.485 1.00 88.31 219 SER A N 1
ATOM 1702 C CA . SER A 1 219 ? -28.621 5.289 25.492 1.00 88.31 219 SER A CA 1
ATOM 1703 C C . SER A 1 219 ? -29.200 4.618 24.252 1.00 88.31 219 SER A C 1
ATOM 1705 O O . SER A 1 219 ? -30.360 4.849 23.914 1.00 88.31 219 SER A O 1
ATOM 1707 N N . ALA A 1 220 ? -28.399 3.785 23.593 1.00 87.88 220 ALA A N 1
ATOM 1708 C CA . ALA A 1 220 ? -28.808 2.934 22.486 1.00 87.88 220 ALA A CA 1
ATOM 1709 C C . ALA A 1 220 ? -28.401 1.485 22.771 1.00 87.88 220 ALA A C 1
ATOM 1711 O O . ALA A 1 220 ? -27.205 1.184 22.768 1.00 87.88 220 ALA A O 1
ATOM 1712 N N . ASN A 1 221 ? -29.370 0.598 23.005 1.00 88.44 221 ASN A N 1
ATOM 1713 C CA . ASN A 1 221 ? -29.129 -0.835 23.157 1.00 88.44 221 ASN A CA 1
ATOM 1714 C C . ASN A 1 221 ? -29.637 -1.603 21.940 1.00 88.44 221 ASN A C 1
ATOM 1716 O O . ASN A 1 221 ? -30.674 -1.284 21.371 1.00 88.44 221 ASN A O 1
ATOM 1720 N N . PHE A 1 222 ? -28.910 -2.637 21.547 1.00 85.12 222 PHE A N 1
ATOM 1721 C CA . PHE A 1 222 ? -29.164 -3.424 20.351 1.00 85.12 222 PHE A CA 1
ATOM 1722 C C . PHE A 1 222 ? -29.509 -4.861 20.741 1.00 85.12 222 PHE A C 1
ATOM 1724 O O . PHE A 1 222 ? -28.898 -5.436 21.639 1.00 85.12 222 PHE A O 1
ATOM 1731 N N . SER A 1 223 ? -30.462 -5.473 20.034 1.00 82.19 223 SER A N 1
ATOM 1732 C CA . SER A 1 223 ? -30.850 -6.878 20.248 1.00 82.19 223 SER A CA 1
ATOM 1733 C C . SER A 1 223 ? -29.733 -7.876 19.913 1.00 82.19 223 SER A C 1
ATOM 1735 O O . SER A 1 223 ? -29.755 -9.016 20.374 1.00 82.19 223 SER A O 1
ATOM 1737 N N . SER A 1 224 ? -28.747 -7.441 19.128 1.00 79.06 224 SER A N 1
ATOM 1738 C CA . SER A 1 224 ? -27.515 -8.158 18.808 1.00 79.06 224 SER A CA 1
ATOM 1739 C C . SER A 1 224 ? -26.360 -7.162 18.657 1.00 79.06 224 SER A C 1
ATOM 1741 O O . SER A 1 224 ? -26.620 -6.039 18.217 1.00 79.06 224 SER A O 1
ATOM 1743 N N . PRO A 1 225 ? -25.098 -7.544 18.942 1.00 81.50 225 PRO A N 1
ATOM 1744 C CA . PRO A 1 225 ? -23.956 -6.647 18.784 1.00 81.50 225 PRO A CA 1
ATOM 1745 C C . PRO A 1 225 ? -23.869 -6.038 17.379 1.00 81.50 225 PRO A C 1
ATOM 1747 O O . PRO A 1 225 ? -23.900 -6.761 16.381 1.00 81.50 225 PRO A O 1
ATOM 1750 N N . VAL A 1 226 ? -23.717 -4.714 17.306 1.00 80.12 226 VAL A N 1
ATOM 1751 C CA . VAL A 1 226 ? -23.516 -3.961 16.061 1.00 80.12 226 VAL A CA 1
ATOM 1752 C C . VAL A 1 226 ? -22.131 -3.326 16.038 1.00 80.12 226 VAL A C 1
ATOM 1754 O O . VAL A 1 226 ? -21.610 -2.882 17.063 1.00 80.12 226 VAL A O 1
ATOM 1757 N N . THR A 1 227 ? -21.526 -3.258 14.854 1.00 82.94 227 THR A N 1
ATOM 1758 C CA . THR A 1 227 ? -20.262 -2.547 14.655 1.00 82.94 227 THR A CA 1
ATOM 1759 C C . THR A 1 227 ? -20.546 -1.073 14.384 1.00 82.94 227 THR A C 1
ATOM 1761 O O . THR A 1 227 ? -21.256 -0.738 13.435 1.00 82.94 227 THR A O 1
ATOM 1764 N N . ILE A 1 228 ? -19.960 -0.189 15.185 1.00 81.75 228 ILE A N 1
ATOM 1765 C CA . ILE A 1 228 ? -20.123 1.267 15.123 1.00 81.75 228 ILE A CA 1
ATOM 1766 C C . ILE A 1 228 ? -18.789 1.946 14.792 1.00 81.75 228 ILE A C 1
ATOM 1768 O O . ILE A 1 228 ? -17.738 1.547 15.292 1.00 81.75 228 ILE A O 1
ATOM 1772 N N . GLY A 1 229 ? -18.827 2.956 13.920 1.00 76.88 229 GLY A N 1
ATOM 1773 C CA . GLY A 1 229 ? -17.638 3.675 13.431 1.00 76.88 229 GLY A CA 1
ATOM 1774 C C . GLY A 1 229 ? -17.562 5.123 13.903 1.00 76.88 229 GLY A C 1
ATOM 1775 O O . GLY A 1 229 ? -16.536 5.788 13.763 1.00 76.88 229 GLY A O 1
ATOM 1776 N N . GLY A 1 230 ? -18.652 5.628 14.466 1.00 79.75 230 GLY A N 1
ATOM 1777 C CA . GLY A 1 230 ? -18.742 6.985 14.968 1.00 79.75 230 GLY A CA 1
ATOM 1778 C C . GLY A 1 230 ? -20.167 7.349 15.341 1.00 79.75 230 GLY A C 1
ATOM 1779 O O . GLY A 1 230 ? -21.101 6.570 15.143 1.00 79.75 230 GLY A O 1
ATOM 1780 N N . ILE A 1 231 ? -20.323 8.564 15.846 1.00 81.44 231 ILE A N 1
ATOM 1781 C CA . ILE A 1 231 ? -21.620 9.155 16.158 1.00 81.44 231 ILE A CA 1
ATOM 1782 C C . ILE A 1 231 ? -21.735 10.553 15.553 1.00 81.44 231 ILE A C 1
ATOM 1784 O O . ILE A 1 231 ? -20.732 11.182 15.222 1.00 81.44 231 ILE A O 1
ATOM 1788 N N . GLY A 1 232 ? -22.952 11.052 15.420 1.00 79.75 232 GLY A N 1
ATOM 1789 C CA . GLY A 1 232 ? -23.261 12.430 15.072 1.00 79.75 232 GLY A CA 1
ATOM 1790 C C . GLY A 1 232 ? -24.302 12.978 16.033 1.00 79.75 232 GLY A C 1
ATOM 1791 O O . GLY A 1 232 ? -25.185 12.247 16.476 1.00 79.75 232 GLY A O 1
ATOM 1792 N N . LEU A 1 233 ? -24.204 14.261 16.356 1.00 80.69 233 LEU A N 1
ATOM 1793 C CA . LEU A 1 233 ? -25.212 14.954 17.148 1.00 80.69 233 LEU A CA 1
ATOM 1794 C C . LEU A 1 233 ? -25.554 16.278 16.474 1.00 80.69 233 LEU A C 1
ATOM 1796 O O . LEU A 1 233 ? -24.672 17.042 16.069 1.00 80.69 233 LEU A O 1
ATOM 1800 N N . TYR A 1 234 ? -26.845 16.556 16.397 1.00 78.44 234 TYR A N 1
ATOM 1801 C CA . TYR A 1 234 ? -27.381 17.837 15.982 1.00 78.44 234 TYR A CA 1
ATOM 1802 C C . TYR A 1 234 ? -28.020 18.499 17.195 1.00 78.44 234 TYR A C 1
ATOM 1804 O O . TYR A 1 234 ? -28.984 17.979 17.750 1.00 78.44 234 TYR A O 1
ATOM 1812 N N . ALA A 1 235 ? -27.474 19.643 17.595 1.00 77.50 235 ALA A N 1
ATOM 1813 C CA . ALA A 1 235 ? -27.955 20.448 18.712 1.00 77.50 235 ALA A CA 1
ATOM 1814 C C . ALA A 1 235 ? -28.210 21.905 18.270 1.00 77.50 235 ALA A C 1
ATOM 1816 O O . ALA A 1 235 ? -27.740 22.308 17.203 1.00 77.50 235 ALA A O 1
ATOM 1817 N N . GLY A 1 236 ? -28.999 22.658 19.048 1.00 67.88 236 GLY A N 1
ATOM 1818 C CA . GLY A 1 236 ? -29.596 23.954 18.666 1.00 67.88 236 GLY A CA 1
ATOM 1819 C C . GLY A 1 236 ? -28.958 25.253 19.196 1.00 67.88 236 GLY A C 1
ATOM 1820 O O . GLY A 1 236 ? -28.021 25.244 19.977 1.00 67.88 236 GLY A O 1
ATOM 1821 N N . GLU A 1 237 ? -29.516 26.385 18.742 1.00 57.84 237 GLU A N 1
ATOM 1822 C CA . GLU A 1 237 ? -28.865 27.653 18.329 1.00 57.84 237 GLU A CA 1
ATOM 1823 C C . GLU A 1 237 ? -28.488 28.720 19.388 1.00 57.84 237 GLU A C 1
ATOM 1825 O O . GLU A 1 237 ? -28.092 29.820 19.011 1.00 57.84 237 GLU A O 1
ATOM 1830 N N . GLN A 1 238 ? -28.554 28.459 20.695 1.00 54.62 238 GLN A N 1
ATOM 1831 C CA . GLN A 1 238 ? -28.292 29.497 21.715 1.00 54.62 238 GLN A CA 1
ATOM 1832 C C . GLN A 1 238 ? -26.952 29.280 22.446 1.00 54.62 238 GLN A C 1
ATOM 1834 O O . GLN A 1 238 ? -26.944 28.891 23.603 1.00 54.62 238 GLN A O 1
ATOM 1839 N N . ASN A 1 239 ? -25.817 29.569 21.791 1.00 49.91 239 ASN A N 1
ATOM 1840 C CA . ASN A 1 239 ? -24.490 29.787 22.414 1.00 49.91 239 ASN A CA 1
ATOM 1841 C C . ASN A 1 239 ? -24.038 28.796 23.517 1.00 49.91 239 ASN A C 1
ATOM 1843 O O . ASN A 1 239 ? -23.359 29.210 24.459 1.00 49.91 239 ASN A O 1
ATOM 1847 N N . GLU A 1 240 ? -24.355 27.506 23.408 1.00 59.88 240 GLU A N 1
ATOM 1848 C CA . GLU A 1 240 ? -23.856 26.494 24.345 1.00 59.88 240 GLU A CA 1
ATOM 1849 C C . GLU A 1 240 ? -23.253 25.302 23.624 1.00 59.88 240 GLU A C 1
ATOM 1851 O O . GLU A 1 240 ? -23.770 24.840 22.615 1.00 59.88 240 GLU A O 1
ATOM 1856 N N . THR A 1 241 ? -22.143 24.795 24.149 1.00 64.44 241 THR A N 1
ATOM 1857 C CA . THR A 1 241 ? -21.513 23.573 23.662 1.00 64.44 241 THR A CA 1
ATOM 1858 C C . THR A 1 241 ? -22.013 22.395 24.491 1.00 64.44 241 THR A C 1
ATOM 1860 O O . THR A 1 241 ? -21.981 22.425 25.723 1.00 64.44 241 THR A O 1
ATOM 1863 N N . VAL A 1 242 ? -22.474 21.330 23.830 1.00 73.19 242 VAL A N 1
ATOM 1864 C CA . VAL A 1 242 ? -22.666 20.045 24.507 1.00 73.19 242 VAL A CA 1
ATOM 1865 C C . VAL A 1 242 ? -21.306 19.366 24.532 1.00 73.19 242 VAL A C 1
ATOM 1867 O O . VAL A 1 242 ? -20.691 19.111 23.499 1.00 73.19 242 VAL A O 1
ATOM 1870 N N . THR A 1 243 ? -20.803 19.103 25.725 1.00 76.69 243 THR A N 1
ATOM 1871 C CA . THR A 1 243 ? -19.604 18.292 25.935 1.00 76.69 243 THR A CA 1
ATOM 1872 C C . THR A 1 243 ? -20.023 16.928 26.459 1.00 76.69 243 THR A C 1
ATOM 1874 O O . THR A 1 243 ? -21.204 16.686 26.711 1.00 76.69 243 THR A O 1
ATOM 1877 N N . GLY A 1 244 ? -19.087 15.996 26.582 1.00 82.88 244 GLY A N 1
ATOM 1878 C CA . GLY A 1 244 ? -19.406 14.718 27.197 1.00 82.88 244 GLY A CA 1
ATOM 1879 C C . GLY A 1 244 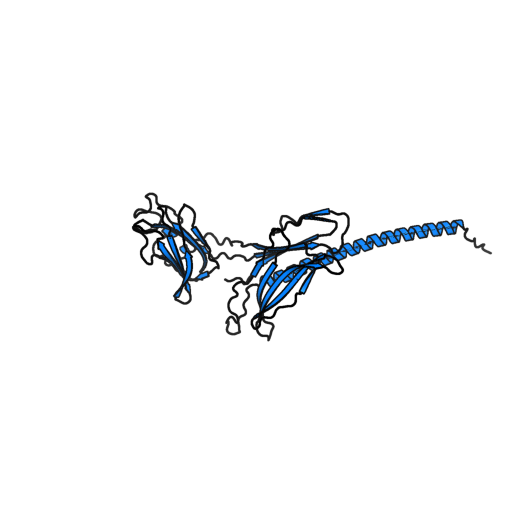? -18.404 13.630 26.894 1.00 82.88 244 GLY A C 1
ATOM 1880 O O . GLY A 1 244 ? -17.253 13.878 26.531 1.00 82.88 244 GLY A O 1
ATOM 1881 N N . TYR A 1 245 ? -18.849 12.393 27.035 1.00 86.31 245 TYR A N 1
ATOM 1882 C CA . TYR A 1 245 ? -18.060 11.225 26.687 1.00 86.31 245 TYR A CA 1
ATOM 1883 C C . TYR A 1 245 ? -18.951 10.083 26.221 1.00 86.31 245 TYR A C 1
ATOM 1885 O O . TYR A 1 245 ? -20.124 9.986 26.575 1.00 86.31 245 TYR A O 1
ATOM 1893 N N . ILE A 1 246 ? -18.365 9.203 25.420 1.00 88.50 246 ILE A N 1
ATOM 1894 C CA . ILE A 1 246 ? -19.022 8.002 24.920 1.00 88.50 246 ILE A CA 1
ATOM 1895 C C . ILE A 1 246 ? -18.499 6.825 25.717 1.00 88.50 246 ILE A C 1
ATOM 1897 O O . ILE A 1 246 ? -17.284 6.673 25.896 1.00 88.50 246 ILE A O 1
ATOM 1901 N N . GLN A 1 247 ? -19.413 5.980 26.161 1.00 91.25 247 GLN A N 1
ATOM 1902 C CA . GLN A 1 247 ? -19.104 4.701 26.767 1.00 91.25 247 GLN A CA 1
ATOM 1903 C C . GLN A 1 247 ? -19.914 3.587 26.117 1.00 91.25 247 GLN A C 1
ATOM 1905 O O . GLN A 1 247 ? -20.994 3.809 25.581 1.00 91.25 247 GLN A O 1
ATOM 1910 N N . ILE A 1 248 ? -19.364 2.385 26.151 1.00 90.88 248 ILE A N 1
ATOM 1911 C CA . ILE A 1 248 ? -19.981 1.174 25.608 1.00 90.88 248 ILE A CA 1
ATOM 1912 C C . ILE A 1 248 ? -19.950 0.088 26.667 1.00 90.88 248 ILE A C 1
ATOM 1914 O O . ILE A 1 248 ? -19.105 0.132 27.565 1.00 90.88 248 ILE A O 1
ATOM 1918 N N . LYS A 1 249 ? -20.835 -0.895 26.559 1.00 86.38 249 LYS A N 1
ATOM 1919 C CA . LYS A 1 249 ? -20.820 -2.043 27.458 1.00 86.38 249 LYS A CA 1
ATOM 1920 C C . LYS A 1 249 ? -19.806 -3.080 26.963 1.00 86.38 249 LYS A C 1
ATOM 1922 O O . LYS A 1 249 ? -19.924 -3.615 25.870 1.00 86.38 249 LYS A O 1
ATOM 1927 N N . GLU A 1 250 ? -18.800 -3.372 27.782 1.00 79.62 250 GLU A N 1
ATOM 1928 C CA . GLU A 1 250 ? -17.839 -4.460 27.578 1.00 79.62 250 GLU A CA 1
ATOM 1929 C C . GLU A 1 250 ? -17.921 -5.408 28.786 1.00 79.62 250 GLU A C 1
ATOM 1931 O O . GLU A 1 250 ? -17.731 -4.991 29.928 1.00 79.62 250 GLU A O 1
ATOM 1936 N N . SER A 1 251 ? -18.189 -6.700 28.559 1.00 72.56 251 SER A N 1
ATOM 1937 C CA . SER A 1 251 ? -18.210 -7.733 29.619 1.00 72.56 251 SER A CA 1
ATOM 1938 C C . SER A 1 251 ? -19.116 -7.404 30.822 1.00 72.56 251 SER A C 1
ATOM 1940 O O . SER A 1 251 ? -18.786 -7.715 31.963 1.00 72.56 251 SER A O 1
ATOM 1942 N N . GLY A 1 252 ? -20.256 -6.752 30.575 1.00 77.00 252 GLY A N 1
ATOM 1943 C CA . GLY A 1 252 ? -21.236 -6.401 31.611 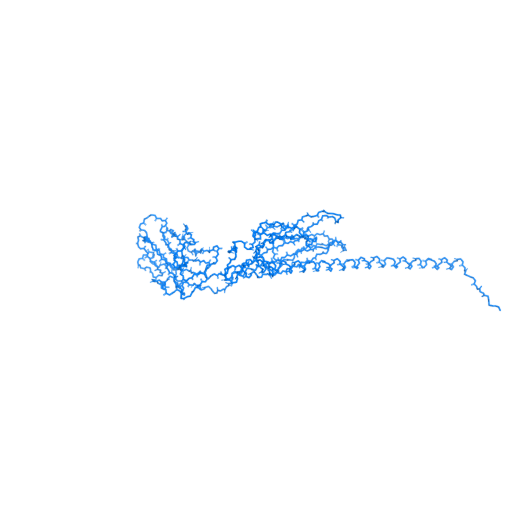1.00 77.00 252 GLY A CA 1
ATOM 1944 C C . GLY A 1 252 ? -21.070 -5.011 32.236 1.00 77.00 252 GLY A C 1
ATOM 1945 O O . GLY A 1 252 ? -22.009 -4.555 32.885 1.00 77.00 252 GLY A O 1
ATOM 1946 N N . SER A 1 253 ? -19.961 -4.309 31.979 1.00 84.94 253 SER A N 1
ATOM 1947 C CA . SER A 1 253 ? -19.668 -2.981 32.543 1.00 84.94 253 SER A CA 1
ATOM 1948 C C . SER A 1 253 ? -19.464 -1.926 31.457 1.00 84.94 253 SER A C 1
ATOM 1950 O O . SER A 1 253 ? -18.979 -2.230 30.370 1.00 84.94 253 SER A O 1
ATOM 1952 N N . TYR A 1 254 ? -19.800 -0.666 31.749 1.00 87.38 254 TYR A N 1
ATOM 1953 C CA . TYR A 1 254 ? -19.544 0.437 30.821 1.00 87.38 254 TYR A CA 1
ATOM 1954 C C . TYR A 1 254 ? -18.086 0.891 30.861 1.00 87.38 254 TYR A C 1
ATOM 1956 O O . TYR A 1 254 ? -17.508 1.105 31.927 1.00 87.38 254 TYR A O 1
ATOM 1964 N N . LYS A 1 255 ? -17.507 1.089 29.679 1.00 89.44 255 LYS A N 1
ATOM 1965 C CA . LYS A 1 255 ? -16.147 1.583 29.482 1.00 89.44 255 LYS A CA 1
ATOM 1966 C C . LYS A 1 255 ? -16.159 2.794 28.565 1.00 89.44 255 LYS A C 1
ATOM 1968 O O . LYS A 1 255 ? -16.700 2.744 27.462 1.00 89.44 255 LYS A O 1
ATOM 1973 N N . ARG A 1 256 ? -15.516 3.875 29.008 1.00 89.12 256 ARG A N 1
ATOM 1974 C CA . ARG A 1 256 ? -15.350 5.099 28.218 1.00 89.12 256 ARG A CA 1
ATOM 1975 C C . ARG A 1 256 ? -14.415 4.852 27.031 1.00 89.12 256 ARG A C 1
ATOM 1977 O O . ARG A 1 256 ? -13.299 4.372 27.218 1.00 89.12 256 ARG A O 1
ATOM 1984 N N . ILE A 1 257 ? -14.859 5.222 25.832 1.00 84.75 257 ILE A N 1
ATOM 1985 C CA . ILE A 1 257 ? -14.106 5.061 24.577 1.00 84.75 257 ILE A CA 1
ATOM 1986 C C . ILE A 1 257 ? -13.726 6.383 23.913 1.00 84.75 257 ILE A C 1
ATOM 1988 O O . ILE A 1 257 ? -12.794 6.409 23.114 1.00 84.75 257 ILE A O 1
ATOM 1992 N N . ALA A 1 258 ? -14.414 7.477 24.244 1.00 81.44 258 ALA A N 1
ATOM 1993 C CA . ALA A 1 258 ? -14.135 8.791 23.680 1.00 81.44 258 ALA A CA 1
ATOM 1994 C C . ALA A 1 258 ? -14.564 9.910 24.631 1.00 81.44 258 ALA A C 1
ATOM 1996 O O . ALA A 1 258 ? -15.559 9.766 25.336 1.00 81.44 258 ALA A O 1
ATOM 1997 N N . THR A 1 259 ? -13.846 11.033 24.596 1.00 82.25 259 THR A N 1
ATOM 1998 C CA . THR A 1 259 ? -14.228 12.291 25.254 1.00 82.25 259 THR A CA 1
ATOM 1999 C C . THR A 1 259 ? -14.486 13.335 24.176 1.00 82.25 259 THR A C 1
ATOM 2001 O O . THR A 1 259 ? -13.712 13.459 23.228 1.00 82.25 259 THR A O 1
ATOM 2004 N N . LEU A 1 260 ? -15.579 14.071 24.320 1.00 74.75 260 LEU A N 1
ATOM 2005 C CA . LEU A 1 260 ? -16.105 15.000 23.335 1.00 74.75 260 LEU A CA 1
ATOM 2006 C C . LEU A 1 260 ? -16.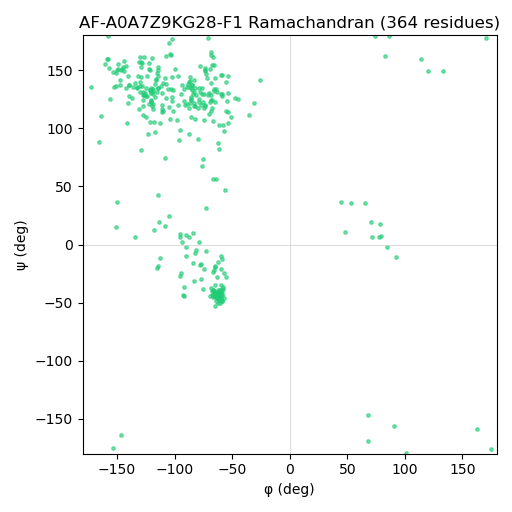063 16.403 23.928 1.00 74.75 260 LEU A C 1
ATOM 2008 O O . LEU A 1 260 ? -16.925 16.794 24.712 1.00 74.75 260 LEU A O 1
ATOM 2012 N N . SER A 1 261 ? -15.008 17.138 23.584 1.00 66.06 261 SER A N 1
ATOM 2013 C CA . SER A 1 261 ? -14.711 18.424 24.215 1.00 66.06 261 SER A CA 1
ATOM 2014 C C . SER A 1 261 ? -15.568 19.577 23.701 1.00 66.06 261 SER A C 1
ATOM 2016 O O . SER A 1 261 ? -15.600 20.590 24.377 1.00 66.06 261 SER A O 1
ATOM 2018 N N . ASN A 1 262 ? -16.227 19.441 22.539 1.00 65.00 262 ASN A N 1
ATOM 2019 C CA . ASN A 1 262 ? -17.190 20.398 21.976 1.00 65.00 262 ASN A CA 1
ATOM 2020 C C . ASN A 1 262 ? -18.021 19.726 20.869 1.00 65.00 262 ASN A C 1
ATOM 2022 O O . ASN A 1 262 ? -17.498 19.435 19.793 1.00 65.00 262 ASN A O 1
ATOM 2026 N N . ILE A 1 263 ? -19.310 19.502 21.108 1.00 60.38 263 ILE A N 1
ATOM 2027 C CA . ILE A 1 263 ? -20.290 19.095 20.099 1.00 60.38 263 ILE A CA 1
ATOM 2028 C C . ILE A 1 263 ? -21.398 20.159 20.070 1.00 60.38 263 ILE A C 1
ATOM 2030 O O . ILE A 1 263 ? -22.214 20.248 20.982 1.00 60.38 263 ILE A O 1
ATOM 2034 N N . GLY A 1 264 ? -21.397 20.993 19.024 1.00 53.06 264 GLY A N 1
ATOM 2035 C CA . GLY A 1 264 ? -22.356 22.086 18.786 1.00 53.06 264 GLY A CA 1
ATOM 2036 C C . GLY A 1 264 ? -21.690 23.473 18.697 1.00 53.06 264 GLY A C 1
ATOM 2037 O O . GLY A 1 264 ? -20.651 23.682 19.308 1.00 53.06 264 GLY A O 1
ATOM 2038 N N . ILE A 1 265 ? -22.161 24.476 17.945 1.00 50.66 265 ILE A N 1
ATOM 2039 C CA . ILE A 1 265 ? -23.357 24.644 17.107 1.00 50.66 265 ILE A CA 1
ATOM 2040 C C . ILE A 1 265 ? -23.065 25.735 16.054 1.00 50.66 265 ILE A C 1
ATOM 2042 O O . ILE A 1 265 ? -22.708 26.860 16.387 1.00 50.66 265 ILE A O 1
ATOM 2046 N N . SER A 1 266 ? -23.259 25.401 14.778 1.00 42.56 266 SER A N 1
ATOM 2047 C CA . SER A 1 266 ? -23.710 26.313 13.714 1.00 42.56 266 SER A CA 1
ATOM 2048 C C . SER A 1 266 ? -24.124 25.435 12.532 1.00 42.56 266 SER A C 1
ATOM 2050 O O . SER A 1 266 ? -23.286 25.051 11.721 1.00 42.56 266 SER A O 1
ATOM 2052 N N . ALA A 1 267 ? -25.388 25.000 12.515 1.00 41.38 267 ALA A N 1
ATOM 2053 C CA . ALA A 1 267 ? -26.081 24.347 11.392 1.00 41.38 267 ALA A CA 1
ATOM 2054 C C . ALA A 1 267 ? -25.383 23.175 10.645 1.00 41.38 267 ALA A C 1
ATOM 2056 O O . ALA A 1 267 ? -25.861 22.745 9.595 1.00 41.38 267 ALA A O 1
ATOM 2057 N N . LYS A 1 268 ? -24.275 22.617 11.145 1.00 48.25 268 LYS A N 1
ATOM 2058 C CA . LYS A 1 268 ? -23.517 21.548 10.485 1.00 48.25 268 LYS A CA 1
ATOM 2059 C C . LYS A 1 268 ? -23.316 20.384 11.445 1.00 48.25 268 LYS A C 1
ATOM 2061 O O . LYS A 1 268 ? -22.802 20.553 12.547 1.00 48.25 268 LYS A O 1
ATOM 2066 N N . ASN A 1 269 ? -23.751 19.212 10.992 1.00 53.12 269 ASN A N 1
ATOM 2067 C CA . ASN A 1 269 ? -23.568 17.904 11.612 1.00 53.12 269 ASN A CA 1
ATOM 2068 C C . ASN A 1 269 ? -22.204 17.783 12.319 1.00 53.12 269 ASN A C 1
ATOM 2070 O O . ASN A 1 269 ? -21.169 17.760 11.650 1.00 53.12 269 ASN A O 1
ATOM 2074 N N . SER A 1 270 ? -22.197 17.714 13.653 1.00 64.31 270 SER A N 1
ATOM 2075 C CA . SER A 1 270 ? -20.973 17.459 14.415 1.00 64.31 270 SER A CA 1
ATOM 2076 C C . SER A 1 270 ? -20.796 15.953 14.535 1.00 64.31 270 SER A C 1
ATOM 2078 O O . SER A 1 270 ? -21.391 15.307 15.397 1.00 64.31 270 SER A O 1
ATOM 2080 N N . GLN A 1 271 ? -20.009 15.393 13.616 1.00 73.25 271 GLN A N 1
ATOM 2081 C CA . GLN A 1 271 ? -19.683 13.972 13.600 1.00 73.25 271 GLN A CA 1
ATOM 2082 C C . GLN A 1 271 ? -18.397 13.719 14.381 1.00 73.25 271 GLN A C 1
ATOM 2084 O O . GLN A 1 271 ? -17.382 14.378 14.154 1.00 73.25 271 GLN A O 1
ATOM 2089 N N . TYR A 1 272 ? -18.416 12.710 15.242 1.00 73.62 272 TYR A N 1
ATOM 2090 C CA . TYR A 1 272 ? -17.230 12.155 15.866 1.00 73.62 272 TYR A CA 1
ATOM 2091 C C . TYR A 1 272 ? -16.982 10.747 15.327 1.00 73.62 272 TYR A C 1
ATOM 2093 O O . TYR A 1 272 ? -17.770 9.831 15.564 1.00 73.62 272 TYR A O 1
ATOM 2101 N N . GLN A 1 273 ? -15.879 10.573 14.601 1.00 75.00 273 GLN A N 1
ATOM 2102 C CA . GLN A 1 273 ? -15.427 9.261 14.142 1.00 75.00 273 GLN A CA 1
ATOM 2103 C C . GLN A 1 273 ? -14.523 8.628 15.191 1.00 75.00 273 GLN A C 1
ATOM 2105 O O . GLN A 1 273 ? -13.635 9.280 15.742 1.00 75.00 273 GLN A O 1
ATOM 2110 N N . PHE A 1 274 ? -14.747 7.349 15.463 1.00 74.06 274 PHE A N 1
ATOM 2111 C CA . PHE A 1 274 ? -13.908 6.605 16.387 1.00 74.06 274 PHE A CA 1
ATOM 2112 C C . PHE A 1 274 ? -12.564 6.298 15.729 1.00 74.06 274 PHE A C 1
ATOM 2114 O O . PHE A 1 274 ? -12.476 6.095 14.520 1.00 74.06 274 PHE A O 1
ATOM 2121 N N . SER A 1 275 ? -11.504 6.213 16.533 1.00 65.81 275 SER A N 1
ATOM 2122 C CA . SER A 1 275 ? -10.173 5.812 16.051 1.00 65.81 275 SER A CA 1
ATOM 2123 C C . SER A 1 275 ? -10.131 4.368 15.536 1.00 65.81 275 SER A C 1
ATOM 2125 O O . SER A 1 275 ? -9.221 3.998 14.796 1.00 65.81 275 SER A O 1
ATOM 2127 N N . LYS A 1 276 ? -11.117 3.556 15.926 1.00 67.50 276 LYS A N 1
ATOM 2128 C CA . LYS A 1 276 ? -11.353 2.188 15.471 1.00 67.50 276 LYS A CA 1
ATOM 2129 C C . LYS A 1 276 ? -12.849 1.889 15.499 1.00 67.50 276 LYS A C 1
ATOM 2131 O O . LYS A 1 276 ? -13.558 2.419 16.354 1.00 67.50 276 LYS A O 1
ATOM 2136 N N . ASN A 1 277 ? -13.304 1.005 14.615 1.00 75.62 277 ASN A N 1
ATOM 2137 C CA . ASN A 1 277 ? -14.635 0.422 14.741 1.00 75.62 277 ASN A CA 1
ATOM 2138 C C . ASN A 1 277 ? -14.749 -0.323 16.077 1.00 75.62 277 ASN A C 1
ATOM 2140 O O . ASN A 1 277 ? -13.778 -0.913 16.559 1.00 75.62 277 ASN A O 1
ATOM 2144 N N . VAL A 1 278 ? -15.935 -0.291 16.668 1.00 79.62 278 VAL A N 1
ATOM 2145 C CA . VAL A 1 278 ? -16.221 -0.961 17.934 1.00 79.62 278 VAL A CA 1
ATOM 2146 C C . VAL A 1 278 ? -17.457 -1.830 17.748 1.00 79.62 278 VAL A C 1
ATOM 2148 O O . VAL A 1 278 ? -18.472 -1.340 17.273 1.00 79.62 278 VAL A O 1
ATOM 2151 N N . ALA A 1 279 ? -17.391 -3.107 18.116 1.00 83.88 279 ALA A N 1
ATOM 2152 C CA . ALA A 1 279 ? -18.578 -3.944 18.256 1.00 83.88 279 ALA A CA 1
ATOM 2153 C C . ALA A 1 279 ? -19.172 -3.760 19.659 1.00 83.88 279 ALA A C 1
ATOM 2155 O O . ALA A 1 279 ? -18.453 -3.895 20.649 1.00 83.88 279 ALA A O 1
ATOM 2156 N N . THR A 1 280 ? -20.462 -3.445 19.753 1.00 86.19 280 THR A N 1
ATOM 2157 C CA . THR A 1 280 ? -21.151 -3.303 21.041 1.00 86.19 280 THR A CA 1
ATOM 2158 C C . THR A 1 280 ? -22.629 -3.668 20.936 1.00 86.19 280 THR A C 1
ATOM 2160 O O . THR A 1 280 ? -23.247 -3.490 19.888 1.00 86.19 280 THR A O 1
ATOM 2163 N N . ASP A 1 281 ? -23.199 -4.174 22.026 1.00 87.81 281 ASP A N 1
ATOM 2164 C CA . ASP A 1 281 ? -24.645 -4.328 22.215 1.00 87.81 281 ASP A CA 1
ATOM 2165 C C . ASP A 1 281 ? -25.277 -3.087 22.870 1.00 87.81 281 ASP A C 1
ATOM 2167 O O . ASP A 1 281 ? -26.498 -2.963 22.907 1.00 87.81 281 ASP A O 1
ATOM 2171 N N . SER A 1 282 ? -24.461 -2.149 23.358 1.00 88.81 282 SER A N 1
ATOM 2172 C CA . SER A 1 282 ? -24.922 -0.957 24.062 1.00 88.81 282 SER A CA 1
ATOM 2173 C C . SER A 1 282 ? -23.948 0.212 23.938 1.00 88.81 282 SER A C 1
ATOM 2175 O O . SER A 1 282 ? -22.731 0.063 24.104 1.00 88.81 282 SER A O 1
ATOM 2177 N N . LEU A 1 283 ? -24.481 1.398 23.667 1.00 90.81 283 LEU A N 1
ATOM 2178 C CA . LEU A 1 283 ? -23.746 2.656 23.645 1.00 90.81 283 LEU A CA 1
ATOM 2179 C C . LEU A 1 283 ? -24.477 3.699 24.485 1.00 90.81 283 LEU A C 1
ATOM 2181 O O . LEU A 1 283 ? -25.685 3.875 24.357 1.00 90.81 283 LEU A O 1
ATOM 2185 N N . GLU A 1 284 ? -23.722 4.445 25.284 1.00 90.88 284 GLU A N 1
ATOM 2186 C CA . GLU A 1 284 ? -24.212 5.624 25.985 1.00 90.88 284 GLU A CA 1
ATOM 2187 C C . GLU A 1 284 ? -23.357 6.836 25.633 1.00 90.88 284 GLU A C 1
ATOM 2189 O O . GLU A 1 284 ? -22.130 6.825 25.767 1.00 90.88 284 GLU A O 1
ATOM 2194 N N . PHE A 1 285 ? -24.022 7.905 25.215 1.00 88.38 285 PHE A N 1
ATOM 2195 C CA . PHE A 1 285 ? -23.431 9.229 25.163 1.00 88.38 285 PHE A CA 1
ATOM 2196 C C . PHE A 1 285 ? -23.854 9.996 26.414 1.00 88.38 285 PHE A C 1
ATOM 2198 O O . PHE A 1 285 ? -25.019 10.367 26.549 1.00 88.38 285 PHE A O 1
ATOM 2205 N N . VAL A 1 286 ? -22.913 10.192 27.338 1.00 87.88 286 VAL A N 1
ATOM 2206 C CA . VAL A 1 286 ? -23.129 10.938 28.582 1.00 87.88 286 VAL A CA 1
ATOM 2207 C C . VAL A 1 286 ? -22.779 12.393 28.331 1.00 87.88 286 VAL A C 1
ATOM 2209 O O . VAL A 1 286 ? -21.647 12.704 27.954 1.00 87.88 286 VAL A O 1
ATOM 2212 N N . MET A 1 287 ? -23.758 13.268 28.527 1.00 84.00 287 MET A N 1
ATOM 2213 C CA . MET A 1 287 ? -23.700 14.668 28.134 1.00 84.00 287 MET A CA 1
ATOM 2214 C C . MET A 1 287 ? -23.413 15.562 29.335 1.00 84.00 287 MET A C 1
ATOM 2216 O O . MET A 1 287 ? -23.888 15.321 30.443 1.00 84.00 287 MET A O 1
ATOM 2220 N N . THR A 1 288 ? -22.650 16.620 29.098 1.00 79.12 288 THR A N 1
ATOM 2221 C CA . THR A 1 288 ? -22.320 17.661 30.070 1.00 79.12 288 THR A CA 1
ATOM 2222 C C . THR A 1 288 ? -22.451 19.032 29.411 1.00 79.12 288 THR A C 1
ATOM 2224 O O . THR A 1 288 ? -22.000 19.236 28.282 1.00 79.12 288 THR A O 1
ATOM 2227 N N . SER A 1 289 ? -23.071 19.993 30.094 1.00 71.19 289 SER A N 1
ATOM 2228 C CA . SER A 1 289 ? -23.172 21.368 29.595 1.00 71.19 289 SER A CA 1
ATOM 2229 C C . SER A 1 289 ? -21.797 22.048 29.635 1.00 71.19 289 SER A C 1
ATOM 2231 O O . SER A 1 289 ? -21.086 21.980 30.635 1.00 71.19 289 SER A O 1
ATOM 2233 N N . GLY A 1 290 ? -21.393 22.674 28.528 1.00 59.34 290 GLY A N 1
ATOM 2234 C CA . GLY A 1 290 ? -20.089 23.328 28.370 1.00 59.34 290 GLY A CA 1
ATOM 2235 C C . GLY A 1 290 ? -20.040 24.812 28.762 1.00 59.34 290 GLY A C 1
ATOM 2236 O O . GLY A 1 290 ? -19.030 25.463 28.508 1.00 59.34 290 GLY A O 1
ATOM 2237 N N . GLY A 1 291 ? -21.093 25.369 29.370 1.00 54.34 291 GLY A N 1
ATOM 2238 C CA . GLY A 1 291 ? -21.165 26.775 29.781 1.00 54.34 291 GLY A CA 1
ATOM 2239 C C . GLY A 1 291 ? -22.063 26.967 31.004 1.00 54.34 291 GLY A C 1
ATOM 2240 O O . GLY A 1 291 ? -22.993 26.196 31.215 1.00 54.34 291 GLY A O 1
ATOM 2241 N N . GLY A 1 292 ? -21.741 27.946 31.854 1.00 50.81 292 GLY A N 1
ATOM 2242 C CA . GLY A 1 292 ? -22.509 28.261 33.061 1.00 50.81 292 GLY A CA 1
ATOM 2243 C C . GLY A 1 292 ? -23.696 29.185 32.775 1.00 50.81 292 GLY A C 1
ATOM 2244 O O . GLY A 1 292 ? -23.519 30.245 32.174 1.00 50.81 292 GLY A O 1
ATOM 2245 N N . GLY A 1 293 ? -24.879 28.800 33.257 1.00 54.69 293 GLY A N 1
ATOM 2246 C CA . GLY A 1 293 ? -26.103 29.607 33.266 1.00 54.69 293 GLY A CA 1
ATOM 2247 C C . GLY A 1 293 ? -27.326 28.828 32.777 1.00 54.69 293 GLY A C 1
ATOM 2248 O O . GLY A 1 293 ? -27.190 27.941 31.947 1.00 54.69 293 GLY A O 1
ATOM 2249 N N . ASP A 1 294 ? -28.508 29.175 33.290 1.00 54.28 294 ASP A N 1
ATOM 2250 C CA . ASP A 1 294 ? -29.820 28.539 33.067 1.00 54.28 294 ASP A CA 1
ATOM 2251 C C . ASP A 1 294 ? -30.335 28.608 31.608 1.00 54.28 294 ASP A C 1
ATOM 2253 O O . ASP A 1 294 ? -31.416 29.140 31.338 1.00 54.28 294 ASP A O 1
ATOM 2257 N N . LYS A 1 295 ? -29.577 28.121 30.624 1.00 68.44 295 LYS A N 1
ATOM 2258 C CA . LYS A 1 295 ? -29.982 28.159 29.214 1.00 68.44 295 LYS A CA 1
ATOM 2259 C C . LYS A 1 295 ? -30.548 26.824 28.758 1.00 68.44 295 LYS A C 1
ATOM 2261 O O . LYS A 1 295 ? -30.218 25.754 29.258 1.00 68.44 295 LYS A O 1
ATOM 2266 N N . ASN A 1 296 ? -31.451 26.905 27.790 1.00 75.88 296 ASN A N 1
ATOM 2267 C CA . ASN A 1 296 ? -32.121 25.731 27.262 1.00 75.88 296 ASN A CA 1
ATOM 2268 C C . ASN A 1 296 ? -31.227 25.020 26.239 1.00 75.88 296 ASN A C 1
ATOM 2270 O O . ASN A 1 296 ? -30.789 25.641 25.269 1.00 75.88 296 ASN A O 1
ATOM 2274 N N . ILE A 1 297 ? -31.029 23.711 26.408 1.00 79.00 297 ILE A N 1
ATOM 2275 C CA . ILE A 1 297 ? -30.287 22.869 25.458 1.00 79.00 297 ILE A CA 1
ATOM 2276 C C . ILE A 1 297 ? -31.276 22.081 24.611 1.00 79.00 297 ILE A C 1
ATOM 2278 O O . ILE A 1 297 ? -32.196 21.465 25.145 1.00 79.00 297 ILE A O 1
ATOM 2282 N N . CYS A 1 298 ? -31.070 22.065 23.294 1.00 80.62 298 CYS A N 1
ATOM 2283 C CA . CYS A 1 298 ? -31.886 21.279 22.375 1.00 80.62 298 CYS A CA 1
ATOM 2284 C C . CYS A 1 298 ? -31.043 20.298 21.584 1.00 80.62 298 CYS A C 1
ATOM 2286 O O . CYS A 1 298 ? -30.033 20.690 21.004 1.00 80.62 298 CYS A O 1
ATOM 2288 N N . ILE A 1 299 ? -31.504 19.053 21.517 1.00 82.94 299 ILE A N 1
ATOM 2289 C CA . ILE A 1 299 ? -30.912 17.981 20.723 1.00 82.94 299 ILE A CA 1
ATOM 2290 C C . ILE A 1 299 ? -31.957 17.526 19.716 1.00 82.94 299 ILE A C 1
ATOM 2292 O O . ILE A 1 299 ? -33.017 17.038 20.100 1.00 82.94 299 ILE A O 1
ATOM 2296 N N . PHE A 1 300 ? -31.661 17.705 18.437 1.00 80.75 300 PHE A N 1
ATOM 2297 C CA . PHE A 1 300 ? -32.585 17.418 17.347 1.00 80.75 300 PHE A CA 1
ATOM 2298 C C . PHE A 1 300 ? -32.410 16.015 16.800 1.00 80.75 300 PHE A C 1
ATOM 2300 O O . PHE A 1 300 ? -33.384 15.310 16.604 1.00 80.75 300 PHE A O 1
ATOM 2307 N N . GLU A 1 301 ? -31.167 15.582 16.609 1.00 82.75 301 GLU A N 1
ATOM 2308 C CA . GLU A 1 301 ? -30.885 14.290 15.994 1.00 82.75 301 GLU A CA 1
ATOM 2309 C C . GLU A 1 301 ? -29.609 13.701 16.596 1.00 82.75 301 GLU A C 1
ATOM 2311 O O . GLU A 1 301 ? -28.597 14.385 16.767 1.00 82.75 301 GLU A O 1
ATOM 2316 N N . PHE A 1 302 ? -29.656 12.407 16.880 1.00 84.38 302 PHE A N 1
ATOM 2317 C CA . PHE A 1 302 ? -28.533 11.588 17.283 1.00 84.38 302 PHE A CA 1
ATOM 2318 C C . PHE A 1 302 ? -28.336 10.475 16.264 1.00 84.38 302 PHE A C 1
ATOM 2320 O O . PHE A 1 302 ? -29.222 9.653 16.031 1.00 84.38 302 PHE A O 1
ATOM 2327 N N . GLN A 1 303 ? -27.155 10.445 15.659 1.00 83.00 303 GLN A N 1
ATOM 2328 C CA . GLN A 1 303 ? -26.796 9.478 14.639 1.00 83.00 303 GLN A CA 1
ATOM 2329 C C . GLN A 1 303 ? -25.740 8.523 15.168 1.00 83.00 303 GLN A C 1
ATOM 2331 O O . GLN A 1 303 ? -24.713 8.956 15.676 1.00 83.00 303 GLN A O 1
ATOM 2336 N N . ILE A 1 304 ? -25.958 7.223 15.003 1.00 83.69 304 ILE A N 1
ATOM 2337 C CA . ILE A 1 304 ? -24.897 6.225 15.140 1.00 83.69 304 ILE A CA 1
ATOM 2338 C C . ILE A 1 304 ? -24.541 5.775 13.735 1.00 83.69 304 ILE A C 1
ATOM 2340 O O . ILE A 1 304 ? -25.382 5.241 13.009 1.00 83.69 304 ILE A O 1
ATOM 2344 N N . TYR A 1 305 ? -23.296 6.006 13.342 1.00 78.38 305 TYR A N 1
ATOM 2345 C CA . TYR A 1 305 ? -22.818 5.568 12.046 1.00 78.38 305 TYR A CA 1
ATOM 2346 C C . TYR A 1 305 ? -22.361 4.117 12.151 1.00 78.38 305 TYR A C 1
ATOM 2348 O O . TYR A 1 305 ? -21.613 3.783 13.084 1.00 78.38 305 TYR A O 1
ATOM 2356 N N . PRO A 1 306 ? -22.770 3.254 11.202 1.00 73.06 306 PRO A N 1
ATOM 2357 C CA . PRO A 1 306 ? -22.211 1.921 11.134 1.00 73.06 306 PRO A CA 1
ATOM 2358 C C . PRO A 1 306 ? -20.699 2.030 11.070 1.00 73.06 306 PRO A C 1
ATOM 2360 O O . PRO A 1 306 ? -20.146 2.965 10.481 1.00 73.06 306 PRO A O 1
ATOM 2363 N N . GLY A 1 307 ? -20.036 1.067 11.700 1.00 64.44 307 GLY A N 1
ATOM 2364 C CA . GLY A 1 307 ? -18.638 0.812 11.437 1.00 64.44 307 GLY A CA 1
ATOM 2365 C C . GLY A 1 307 ? -18.528 0.682 9.941 1.00 64.44 307 GLY A C 1
ATOM 2366 O O . GLY A 1 307 ? -19.070 -0.258 9.361 1.00 64.44 307 GLY A O 1
ATOM 2367 N N . SER A 1 308 ? -17.906 1.665 9.292 1.00 55.03 308 SER A N 1
ATOM 2368 C CA . SER A 1 308 ? -17.565 1.490 7.897 1.00 55.03 308 SER A CA 1
ATOM 2369 C C . SER A 1 308 ? -16.763 0.202 7.870 1.00 55.03 308 SER A C 1
ATOM 2371 O O . SER A 1 308 ? -15.757 0.111 8.583 1.00 55.03 308 SER A O 1
ATOM 2373 N N . ASN A 1 309 ? -17.183 -0.787 7.078 1.00 44.97 309 ASN A N 1
ATOM 2374 C CA . ASN A 1 309 ? -16.213 -1.731 6.565 1.00 44.97 309 ASN A CA 1
ATOM 2375 C C . ASN A 1 309 ? -15.299 -0.846 5.733 1.00 44.97 309 ASN A C 1
ATOM 2377 O O . ASN A 1 309 ? -15.563 -0.581 4.562 1.00 44.97 309 ASN A O 1
ATOM 2381 N N . LEU A 1 310 ? -14.293 -0.272 6.388 1.00 48.44 310 LEU A N 1
ATOM 2382 C CA . LEU A 1 310 ? -13.144 0.276 5.729 1.00 48.44 310 LEU A CA 1
ATOM 2383 C C . LEU A 1 310 ? -12.639 -0.933 4.975 1.00 48.44 310 LEU A C 1
ATOM 2385 O O . LEU A 1 310 ? -12.043 -1.841 5.561 1.00 48.44 310 LEU A O 1
ATOM 2389 N N . SER A 1 311 ? -12.988 -1.027 3.692 1.00 50.25 311 SER A N 1
ATOM 2390 C CA . SER A 1 311 ? -12.259 -1.939 2.848 1.00 50.25 311 SER A CA 1
ATOM 2391 C C . SER A 1 311 ? -10.859 -1.370 2.928 1.00 50.25 311 SER A C 1
ATOM 2393 O O . SER A 1 311 ? -10.597 -0.293 2.399 1.00 50.25 311 SER A O 1
ATOM 2395 N N . ASN A 1 312 ? -10.008 -2.014 3.717 1.00 69.56 312 ASN A N 1
ATOM 2396 C CA . ASN A 1 312 ? -8.642 -1.587 3.917 1.00 69.56 312 ASN A CA 1
ATOM 2397 C C . ASN A 1 312 ? -7.888 -1.988 2.654 1.00 69.56 312 ASN A C 1
ATOM 2399 O O . ASN A 1 312 ? -7.115 -2.946 2.640 1.00 69.56 312 ASN A O 1
ATOM 2403 N N . LEU A 1 313 ? -8.236 -1.331 1.551 1.00 79.75 313 LEU A N 1
ATOM 2404 C CA . LEU A 1 313 ? -7.609 -1.513 0.270 1.00 79.75 313 LEU A CA 1
ATOM 2405 C C . LEU A 1 313 ? -6.307 -0.736 0.320 1.00 79.75 313 LEU A C 1
ATOM 2407 O O . LEU A 1 313 ? -6.268 0.455 0.625 1.00 79.75 313 LEU A O 1
ATOM 2411 N N . VAL A 1 314 ? -5.229 -1.441 0.034 1.00 87.06 314 VAL A N 1
ATOM 2412 C CA . VAL A 1 314 ? -3.926 -0.844 -0.196 1.00 87.06 314 VAL A CA 1
ATOM 2413 C C . VAL A 1 314 ? -3.634 -1.009 -1.671 1.00 87.06 314 VAL A C 1
ATOM 2415 O O . VAL A 1 314 ? -3.508 -2.129 -2.174 1.00 87.06 314 VAL A O 1
ATOM 2418 N N . ASP A 1 315 ? -3.558 0.109 -2.371 1.00 90.06 315 ASP A N 1
ATOM 2419 C CA . ASP A 1 315 ? -3.041 0.166 -3.722 1.00 90.06 315 ASP A CA 1
ATOM 2420 C C . ASP A 1 315 ? -1.526 0.238 -3.671 1.00 90.06 315 ASP A C 1
ATOM 2422 O O . ASP A 1 315 ? -0.944 1.147 -3.085 1.00 90.06 315 ASP A O 1
ATOM 2426 N N . VAL A 1 316 ? -0.897 -0.743 -4.301 1.00 93.19 316 VAL A N 1
ATOM 2427 C CA . VAL A 1 316 ? 0.546 -0.800 -4.488 1.00 93.19 316 VAL A CA 1
ATOM 2428 C C . VAL A 1 316 ? 0.824 -0.392 -5.922 1.00 93.19 316 VAL A C 1
ATOM 2430 O O . VAL A 1 316 ? 0.299 -1.021 -6.846 1.00 93.19 316 VAL A O 1
ATOM 2433 N N . VAL A 1 317 ? 1.644 0.635 -6.116 1.00 92.88 317 VAL A N 1
ATOM 2434 C CA . VAL A 1 317 ? 2.115 1.069 -7.434 1.00 92.88 317 VAL A CA 1
ATOM 2435 C C . VAL A 1 317 ? 3.635 1.010 -7.451 1.00 92.88 317 VAL A C 1
ATOM 2437 O O . VAL A 1 317 ? 4.296 1.460 -6.522 1.00 92.88 317 VAL A O 1
ATOM 2440 N N . LEU A 1 318 ? 4.182 0.420 -8.507 1.00 94.31 318 LEU A N 1
ATOM 2441 C CA . LEU A 1 318 ? 5.604 0.164 -8.667 1.00 94.31 318 LEU A CA 1
ATOM 2442 C C . LEU A 1 318 ? 6.023 0.517 -10.094 1.00 94.31 318 LEU A C 1
ATOM 2444 O O . LEU A 1 318 ? 5.452 -0.018 -11.047 1.00 94.31 318 LEU A O 1
ATOM 2448 N N . ALA A 1 319 ? 7.042 1.361 -10.244 1.00 93.56 319 ALA A N 1
ATOM 2449 C CA . ALA A 1 319 ? 7.675 1.638 -11.529 1.00 93.56 319 ALA A CA 1
ATOM 2450 C C . ALA A 1 319 ? 9.131 1.168 -11.525 1.00 93.56 319 ALA A C 1
ATOM 2452 O O . ALA A 1 319 ? 9.909 1.470 -10.613 1.00 93.56 319 ALA A O 1
ATOM 2453 N N . LEU A 1 320 ? 9.498 0.437 -12.575 1.00 94.50 320 LEU A N 1
ATOM 2454 C CA . LEU A 1 320 ? 10.859 -0.030 -12.813 1.00 94.50 320 LEU A CA 1
ATOM 2455 C C . LEU A 1 320 ? 11.351 0.480 -14.159 1.00 94.50 320 LEU A C 1
ATOM 2457 O O . LEU A 1 320 ? 10.558 0.690 -15.080 1.00 94.50 320 LEU A O 1
ATOM 2461 N N . ARG A 1 321 ? 12.674 0.567 -14.299 1.00 93.94 321 ARG A N 1
ATOM 2462 C CA . ARG A 1 321 ? 13.337 0.788 -15.587 1.00 93.94 321 ARG A CA 1
ATOM 2463 C C . ARG A 1 321 ? 14.279 -0.345 -15.971 1.00 93.94 321 ARG A C 1
ATOM 2465 O O . ARG A 1 321 ? 14.746 -1.103 -15.124 1.00 93.94 321 ARG A O 1
ATOM 2472 N N . THR A 1 322 ? 14.603 -0.436 -17.257 1.00 93.50 322 THR A N 1
ATOM 2473 C CA . THR A 1 322 ? 15.611 -1.369 -17.759 1.00 93.50 322 THR A CA 1
ATOM 2474 C C . THR A 1 322 ? 16.990 -1.005 -17.237 1.00 93.50 322 THR A C 1
ATOM 2476 O O . THR A 1 322 ? 17.294 0.153 -16.925 1.00 93.50 322 THR A O 1
ATOM 2479 N N . ARG A 1 323 ? 17.852 -2.020 -17.175 1.00 89.88 323 ARG A N 1
ATOM 2480 C CA . ARG A 1 323 ? 19.248 -1.849 -16.789 1.00 89.88 323 ARG A CA 1
ATOM 2481 C C . ARG A 1 323 ? 19.992 -0.967 -17.784 1.00 89.88 323 ARG A C 1
ATOM 2483 O O . ARG A 1 323 ? 20.719 -0.075 -17.356 1.00 89.88 323 ARG A O 1
ATOM 2490 N N . ASN A 1 324 ? 19.791 -1.215 -19.077 1.00 91.00 324 ASN A N 1
ATOM 2491 C CA . ASN A 1 324 ? 20.441 -0.482 -20.157 1.00 91.00 324 ASN A CA 1
ATOM 2492 C C . ASN A 1 324 ? 19.468 0.459 -20.882 1.00 91.00 324 ASN A C 1
ATOM 2494 O O . ASN A 1 324 ? 18.242 0.331 -20.779 1.00 91.00 324 ASN A O 1
ATOM 2498 N N . GLN A 1 325 ? 20.039 1.409 -21.619 1.00 91.50 325 GLN A N 1
ATOM 2499 C CA . GLN A 1 325 ? 19.315 2.331 -22.489 1.00 91.50 325 GLN A CA 1
ATOM 2500 C C . GLN A 1 325 ? 19.106 1.723 -23.880 1.00 91.50 325 GLN A C 1
ATOM 2502 O O . GLN A 1 325 ? 19.977 1.026 -24.396 1.00 91.50 325 GLN A O 1
ATOM 2507 N N . TYR A 1 326 ? 17.957 2.006 -24.496 1.00 89.62 326 TYR A N 1
ATOM 2508 C CA . TYR A 1 326 ? 17.550 1.426 -25.772 1.00 89.62 326 TYR A CA 1
ATOM 2509 C C . TYR A 1 326 ? 16.837 2.428 -26.687 1.00 89.62 326 TYR A C 1
ATOM 2511 O O . TYR A 1 326 ? 15.622 2.661 -26.574 1.00 89.62 326 TYR A O 1
ATOM 2519 N N . GLY A 1 327 ? 17.570 2.895 -27.698 1.00 85.56 327 GLY A N 1
ATOM 2520 C CA . GLY A 1 327 ? 17.090 3.814 -28.729 1.00 85.56 327 GLY A CA 1
ATOM 2521 C C . GLY A 1 327 ? 17.304 5.278 -28.351 1.00 85.56 327 GLY A C 1
ATOM 2522 O O . GLY A 1 327 ? 18.181 5.597 -27.556 1.00 85.56 327 GLY A O 1
ATOM 2523 N N . LEU A 1 328 ? 16.505 6.163 -28.943 1.00 86.88 328 LEU A N 1
ATOM 2524 C CA . LEU A 1 328 ? 16.556 7.599 -28.669 1.00 86.88 328 LEU A CA 1
ATOM 2525 C C . LEU A 1 328 ? 15.954 7.930 -27.301 1.00 86.88 328 LEU A C 1
ATOM 2527 O O . LEU A 1 328 ? 15.008 7.268 -26.863 1.00 86.88 328 LEU A O 1
ATOM 2531 N N . SER A 1 329 ? 16.463 8.994 -26.679 1.00 89.19 329 SER A N 1
ATOM 2532 C CA . SER A 1 329 ? 15.874 9.561 -25.469 1.00 89.19 329 SER A CA 1
ATOM 2533 C C . SER A 1 329 ? 14.443 10.010 -25.734 1.00 89.19 329 SER A C 1
ATOM 2535 O O . SER A 1 329 ? 14.174 10.724 -26.701 1.00 89.19 329 SER A O 1
ATOM 2537 N N . LYS A 1 330 ? 13.516 9.583 -24.879 1.00 87.25 330 LYS A N 1
ATOM 2538 C CA . LYS A 1 330 ? 12.099 9.940 -24.962 1.00 87.25 330 LYS A CA 1
ATOM 2539 C C . LYS A 1 330 ? 11.624 10.440 -23.611 1.00 87.25 330 LYS A C 1
ATOM 2541 O O . LYS A 1 330 ? 12.055 9.939 -22.575 1.00 87.25 330 LYS A O 1
ATOM 2546 N N . ALA A 1 331 ? 10.723 11.417 -23.640 1.00 87.44 331 ALA A N 1
ATOM 2547 C CA . ALA A 1 331 ? 10.012 11.826 -22.443 1.00 87.44 331 ALA A CA 1
ATOM 2548 C C . ALA A 1 331 ? 9.137 10.664 -21.951 1.00 87.44 331 ALA A C 1
ATOM 2550 O O . ALA A 1 331 ? 8.432 10.016 -22.728 1.00 87.44 331 ALA A O 1
ATOM 2551 N N . TYR A 1 332 ? 9.205 10.408 -20.655 1.00 86.94 332 TYR A N 1
ATOM 2552 C CA . TYR A 1 332 ? 8.395 9.455 -19.929 1.00 86.94 332 TYR A CA 1
ATOM 2553 C C . TYR A 1 332 ? 7.721 10.182 -18.779 1.00 86.94 332 TYR A C 1
ATOM 2555 O O . TYR A 1 332 ? 8.389 10.812 -17.959 1.00 86.94 332 TYR A O 1
ATOM 2563 N N . THR A 1 333 ? 6.405 10.045 -18.693 1.00 87.19 333 THR A N 1
ATOM 2564 C CA . THR A 1 333 ? 5.619 10.530 -17.564 1.00 87.19 333 THR A CA 1
ATOM 2565 C C . THR A 1 333 ? 4.821 9.369 -17.001 1.00 87.19 333 THR A C 1
ATOM 2567 O O . THR A 1 333 ? 4.228 8.605 -17.768 1.00 87.19 333 THR A O 1
ATOM 2570 N N . LYS A 1 334 ? 4.812 9.237 -15.671 1.00 82.62 334 LYS A N 1
ATOM 2571 C CA . LYS A 1 334 ? 3.980 8.243 -14.991 1.00 82.62 334 LYS A CA 1
ATOM 2572 C C . LYS A 1 334 ? 2.521 8.407 -15.396 1.00 82.62 334 LYS A C 1
ATOM 2574 O O . LYS A 1 334 ? 2.024 9.529 -15.515 1.00 82.62 334 LYS A O 1
ATOM 2579 N N . LYS A 1 335 ? 1.824 7.293 -15.602 1.00 79.75 335 LYS A N 1
ATOM 2580 C CA . LYS A 1 335 ? 0.427 7.325 -16.045 1.00 79.75 335 LYS A CA 1
ATOM 2581 C C . LYS A 1 335 ? -0.472 7.950 -14.971 1.00 79.75 335 LYS A C 1
ATOM 2583 O O . LYS A 1 335 ? -0.437 7.550 -13.812 1.00 79.75 335 LYS A O 1
ATOM 2588 N N . THR A 1 336 ? -1.325 8.892 -15.373 1.00 72.75 336 THR A N 1
ATOM 2589 C CA . THR A 1 336 ? -2.155 9.718 -14.468 1.00 72.75 336 THR A CA 1
ATOM 2590 C C . THR A 1 336 ? -3.232 8.944 -13.713 1.00 72.75 336 THR A C 1
ATOM 2592 O O . THR A 1 336 ? -3.671 9.378 -12.656 1.00 72.75 336 THR A O 1
ATOM 2595 N N . TYR A 1 337 ? -3.658 7.794 -14.235 1.00 71.31 337 TYR A N 1
ATOM 2596 C CA . TYR A 1 337 ? -4.651 6.936 -13.588 1.00 71.31 337 TYR A CA 1
ATOM 2597 C C . TYR A 1 337 ? -4.053 6.040 -12.491 1.00 71.31 337 TYR A C 1
ATOM 2599 O O . TYR A 1 337 ? -4.782 5.294 -11.836 1.00 71.31 337 TYR A O 1
ATOM 2607 N N . ARG A 1 338 ? -2.727 6.045 -12.306 1.00 79.50 338 ARG A N 1
ATOM 2608 C CA . ARG A 1 338 ? -2.089 5.336 -11.196 1.00 79.50 338 ARG A CA 1
ATOM 2609 C C . ARG A 1 338 ? -2.154 6.198 -9.944 1.00 79.50 338 ARG A C 1
ATOM 2611 O O . ARG A 1 338 ? -1.842 7.382 -9.988 1.00 79.50 338 ARG A O 1
ATOM 2618 N N . LYS A 1 339 ? -2.517 5.574 -8.824 1.00 80.69 339 LYS A N 1
ATOM 2619 C CA . LYS A 1 339 ? -2.505 6.225 -7.513 1.00 80.69 339 LYS A CA 1
ATOM 2620 C C . LYS A 1 339 ? -1.069 6.559 -7.073 1.00 80.69 339 LYS A C 1
ATOM 2622 O O . LYS A 1 339 ? -0.093 6.004 -7.593 1.00 80.69 339 LYS A O 1
ATOM 2627 N N . GLY A 1 340 ? -0.963 7.467 -6.113 1.00 77.19 340 GLY A N 1
ATOM 2628 C CA . GLY A 1 340 ? 0.296 7.977 -5.575 1.00 77.19 340 GLY A CA 1
ATOM 2629 C C . GLY A 1 340 ? 0.485 9.455 -5.899 1.00 77.19 340 GLY A C 1
ATOM 2630 O O . GLY A 1 340 ? -0.148 9.994 -6.807 1.00 77.19 340 GLY A O 1
ATOM 2631 N N . ASN A 1 341 ? 1.344 10.104 -5.131 1.00 78.31 341 ASN A N 1
ATOM 2632 C CA . ASN A 1 341 ? 1.666 11.526 -5.241 1.00 78.31 341 ASN A CA 1
ATOM 2633 C C . ASN A 1 341 ? 2.931 11.754 -6.087 1.00 78.31 341 ASN A C 1
ATOM 2635 O O . ASN A 1 341 ? 3.022 12.758 -6.797 1.00 78.31 341 ASN A O 1
ATOM 2639 N N . TYR A 1 342 ? 3.855 10.786 -6.136 1.00 83.38 342 TYR A N 1
ATOM 2640 C CA . TYR A 1 342 ? 5.068 10.929 -6.933 1.00 83.38 342 TYR A CA 1
ATOM 2641 C C . TYR A 1 342 ? 4.787 10.954 -8.443 1.00 83.38 342 TYR A C 1
ATOM 2643 O O . TYR A 1 342 ? 4.324 9.981 -9.053 1.00 83.38 342 TYR A O 1
ATOM 2651 N N . LYS A 1 343 ? 5.127 12.088 -9.068 1.00 81.06 343 LYS A N 1
ATOM 2652 C CA . LYS A 1 343 ? 5.046 12.322 -10.515 1.00 81.06 343 LYS A CA 1
ATOM 2653 C C . LYS A 1 343 ? 6.405 12.065 -11.161 1.00 81.06 343 LYS A C 1
ATOM 2655 O O . LYS A 1 343 ? 7.220 12.975 -11.309 1.00 81.06 343 LYS A O 1
ATOM 2660 N N . LEU A 1 344 ? 6.655 10.826 -11.578 1.00 84.31 344 LEU A N 1
ATOM 2661 C CA . LEU A 1 344 ? 7.874 10.492 -12.316 1.00 84.31 344 LEU A CA 1
ATOM 2662 C C . LEU A 1 344 ? 7.840 11.138 -13.712 1.00 84.31 344 LEU A C 1
ATOM 2664 O O . LEU A 1 344 ? 7.009 10.773 -14.544 1.00 84.31 344 LEU A O 1
ATOM 2668 N N . ASN A 1 345 ? 8.760 12.073 -13.963 1.00 88.88 345 ASN A N 1
ATOM 2669 C CA . ASN A 1 345 ? 9.010 12.679 -15.271 1.00 88.88 345 ASN A CA 1
ATOM 2670 C C . ASN A 1 345 ? 10.505 12.569 -15.610 1.00 88.88 345 ASN A C 1
ATOM 2672 O O . ASN A 1 345 ? 11.354 13.051 -14.856 1.00 88.88 345 ASN A O 1
ATOM 2676 N N . LYS A 1 346 ? 10.833 11.882 -16.707 1.00 90.12 346 LYS A N 1
ATOM 2677 C CA . LYS A 1 346 ? 12.210 11.601 -17.138 1.00 90.12 34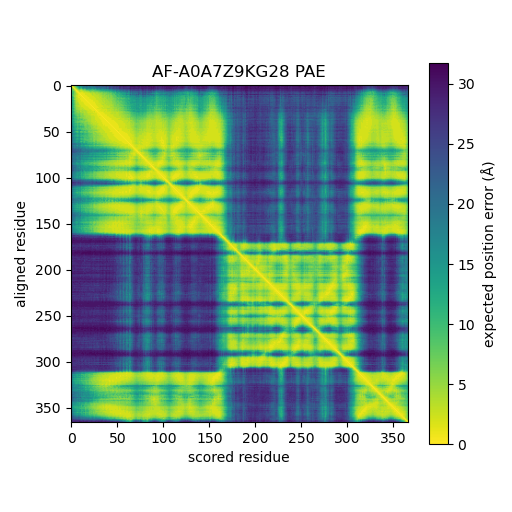6 LYS A CA 1
ATOM 2678 C C . LYS A 1 346 ? 12.325 11.716 -18.650 1.00 90.12 346 LYS A C 1
ATOM 2680 O O . LYS A 1 346 ? 11.424 11.292 -19.359 1.00 90.12 346 LYS A O 1
ATOM 2685 N N . THR A 1 347 ? 13.462 12.200 -19.139 1.00 92.00 347 THR A N 1
ATOM 2686 C CA . THR A 1 347 ? 13.777 12.219 -20.573 1.00 92.00 347 THR A CA 1
ATOM 2687 C C . THR A 1 347 ? 15.078 11.470 -20.799 1.00 92.00 347 THR A C 1
ATOM 2689 O O . THR A 1 347 ? 16.160 12.025 -20.639 1.00 92.00 347 THR A O 1
ATOM 2692 N N . ASP A 1 348 ? 14.971 10.187 -21.131 1.00 92.88 348 ASP A N 1
ATOM 2693 C CA . ASP A 1 348 ? 16.115 9.309 -21.377 1.00 92.88 348 ASP A CA 1
ATOM 2694 C C . ASP A 1 348 ? 15.711 8.110 -22.250 1.00 92.88 348 ASP A C 1
ATOM 2696 O O . ASP A 1 348 ? 14.569 7.995 -22.698 1.00 92.88 348 ASP A O 1
ATOM 2700 N N . ALA A 1 349 ? 16.672 7.242 -22.557 1.00 92.69 349 ALA A N 1
ATOM 2701 C CA . ALA A 1 349 ? 16.467 6.075 -23.408 1.00 92.69 349 ALA A CA 1
ATOM 2702 C C . ALA A 1 349 ? 16.177 4.780 -22.620 1.00 92.69 349 ALA A C 1
ATOM 2704 O O . ALA A 1 349 ? 16.150 3.697 -23.211 1.00 92.69 349 ALA A O 1
ATOM 2705 N N . TYR A 1 350 ? 15.955 4.840 -21.301 1.00 93.38 350 TYR A N 1
ATOM 2706 C CA . TYR A 1 350 ? 15.558 3.655 -20.540 1.00 93.38 350 TYR A CA 1
ATOM 2707 C C . TYR A 1 350 ? 14.117 3.264 -20.867 1.00 93.38 350 TYR A C 1
ATOM 2709 O O . TYR A 1 350 ? 13.238 4.107 -21.060 1.00 93.38 350 TYR A O 1
ATOM 2717 N N . ARG A 1 351 ? 13.847 1.958 -20.908 1.00 92.62 351 ARG A N 1
ATOM 2718 C CA . ARG A 1 351 ? 12.470 1.463 -20.980 1.00 92.62 351 ARG A CA 1
ATOM 2719 C C . ARG A 1 351 ? 11.932 1.337 -19.571 1.00 92.62 351 ARG A C 1
ATOM 2721 O O . ARG A 1 351 ? 12.635 0.847 -18.698 1.00 92.62 351 ARG A O 1
ATOM 2728 N N . ARG A 1 352 ? 10.701 1.784 -19.368 1.00 92.44 352 ARG A N 1
ATOM 2729 C CA . ARG A 1 352 ? 10.007 1.754 -18.083 1.00 92.44 352 ARG A CA 1
ATOM 2730 C C . ARG A 1 352 ? 8.715 0.985 -18.215 1.00 92.44 352 ARG A C 1
ATOM 2732 O O . ARG A 1 352 ? 8.120 0.978 -19.293 1.00 92.44 352 ARG A O 1
ATOM 2739 N N . ASP A 1 353 ? 8.294 0.380 -17.118 1.00 91.25 353 ASP A N 1
ATOM 2740 C CA . ASP A 1 353 ? 6.959 -0.187 -17.013 1.00 91.25 353 ASP A CA 1
ATOM 2741 C C . ASP A 1 353 ? 6.413 -0.030 -15.594 1.00 91.25 353 ASP A C 1
ATOM 2743 O O . ASP A 1 353 ? 7.163 0.054 -14.615 1.00 91.25 353 ASP A O 1
ATOM 2747 N N . GLU A 1 354 ? 5.089 0.019 -15.510 1.00 91.50 354 GLU A N 1
ATOM 2748 C CA . GLU A 1 354 ? 4.344 0.323 -14.296 1.00 91.50 354 GLU A CA 1
ATOM 2749 C C . GLU A 1 354 ? 3.391 -0.805 -13.939 1.00 91.50 354 GLU A C 1
ATOM 2751 O O . GLU A 1 354 ? 2.423 -1.106 -14.651 1.00 91.50 354 GLU A O 1
ATOM 2756 N N . TYR A 1 355 ? 3.596 -1.337 -12.746 1.00 92.50 355 TYR A N 1
ATOM 2757 C CA . TYR A 1 355 ? 2.813 -2.413 -12.182 1.00 92.50 355 TYR A CA 1
ATOM 2758 C C . TYR A 1 355 ? 1.974 -1.855 -11.041 1.00 92.50 355 TYR A C 1
ATOM 2760 O O . TYR A 1 355 ? 2.447 -1.054 -10.237 1.00 92.50 355 TYR A O 1
ATOM 2768 N N . SER A 1 356 ? 0.720 -2.287 -10.948 1.00 91.81 356 SER A N 1
ATOM 2769 C CA . SER A 1 356 ? -0.086 -1.990 -9.772 1.00 91.81 356 SER A CA 1
ATOM 2770 C C . SER A 1 356 ? -0.981 -3.151 -9.383 1.00 91.81 356 SER A C 1
ATOM 2772 O O . SER A 1 356 ? -1.388 -3.955 -10.224 1.00 91.81 356 SER A O 1
ATOM 2774 N N . THR A 1 357 ? -1.317 -3.217 -8.102 1.00 90.75 357 THR A N 1
ATOM 2775 C CA . THR A 1 357 ? -2.350 -4.111 -7.585 1.00 90.75 357 THR A CA 1
ATOM 2776 C C . THR A 1 357 ? -3.043 -3.450 -6.408 1.00 90.75 357 THR A C 1
ATOM 2778 O O . THR A 1 357 ? -2.396 -2.848 -5.559 1.00 90.75 357 THR A O 1
ATOM 2781 N N . THR A 1 358 ? -4.350 -3.648 -6.325 1.00 88.88 358 THR A N 1
ATOM 2782 C CA . THR A 1 358 ? -5.137 -3.315 -5.140 1.00 88.88 358 THR A CA 1
ATOM 2783 C C . THR A 1 358 ? -5.235 -4.549 -4.255 1.00 88.88 358 THR A C 1
ATOM 2785 O O . THR A 1 358 ? -5.408 -5.676 -4.745 1.00 88.88 358 THR A O 1
ATOM 2788 N N . VAL A 1 359 ? -5.077 -4.367 -2.950 1.00 87.94 359 VAL A N 1
ATOM 2789 C CA . VAL A 1 359 ? -5.025 -5.461 -1.983 1.00 87.94 359 VAL A CA 1
ATOM 2790 C C . VAL A 1 359 ? -5.965 -5.175 -0.829 1.00 87.94 359 VAL A C 1
ATOM 2792 O O . VAL A 1 359 ? -5.748 -4.235 -0.081 1.00 87.94 359 VAL A O 1
ATOM 2795 N N . LEU A 1 360 ? -6.979 -6.021 -0.656 1.00 82.00 360 LEU A N 1
ATOM 2796 C CA . LEU A 1 360 ? -7.803 -6.017 0.549 1.00 82.00 360 LEU A CA 1
ATOM 2797 C C . LEU A 1 360 ? -7.028 -6.622 1.718 1.00 82.00 360 LEU A C 1
ATOM 2799 O O . LEU A 1 360 ? -6.653 -7.798 1.667 1.00 82.00 360 LEU A O 1
ATOM 2803 N N . VAL A 1 361 ? -6.837 -5.832 2.770 1.00 80.31 361 VAL A N 1
ATOM 2804 C CA . VAL A 1 361 ? -6.356 -6.316 4.061 1.00 80.31 361 VAL A CA 1
ATOM 2805 C C . VAL A 1 361 ? -7.521 -6.957 4.810 1.00 80.31 361 VAL A C 1
ATOM 2807 O O . VAL A 1 361 ? -8.554 -6.327 5.020 1.00 80.31 361 VAL A O 1
ATOM 2810 N N . ARG A 1 362 ? -7.363 -8.230 5.183 1.00 70.31 362 ARG A N 1
ATOM 2811 C CA . ARG A 1 362 ? -8.464 -9.058 5.703 1.00 70.31 362 ARG A CA 1
ATOM 2812 C C . ARG A 1 362 ? -8.570 -9.084 7.222 1.00 70.31 362 ARG A C 1
ATOM 2814 O O . ARG A 1 362 ? -9.650 -9.344 7.729 1.00 70.31 362 ARG A O 1
ATOM 2821 N N . ASN A 1 363 ? -7.467 -8.835 7.927 1.00 67.88 363 ASN A N 1
ATOM 2822 C CA . ASN A 1 363 ? -7.376 -9.073 9.370 1.00 67.88 363 ASN A CA 1
ATOM 2823 C C . ASN A 1 363 ? -7.218 -7.773 10.180 1.00 67.88 363 ASN A C 1
ATOM 2825 O O . ASN A 1 363 ? -6.767 -7.801 11.322 1.00 67.88 363 ASN A O 1
ATOM 2829 N N . LEU A 1 364 ? -7.565 -6.624 9.592 1.00 61.03 364 LEU A N 1
ATOM 2830 C CA . LEU A 1 364 ? -7.723 -5.373 10.335 1.00 61.03 364 LEU A CA 1
ATOM 2831 C C . LEU A 1 364 ? -9.096 -5.409 11.008 1.00 61.03 364 LEU A C 1
ATOM 2833 O O . LEU A 1 364 ? -10.095 -5.541 10.311 1.00 61.03 364 LEU A O 1
ATOM 2837 N N . SER A 1 365 ? -9.095 -5.382 12.341 1.00 46.06 365 SER A N 1
ATOM 2838 C CA . SER A 1 365 ? -10.197 -5.748 13.245 1.00 46.06 365 SER A CA 1
ATOM 2839 C C . SER A 1 365 ? -11.621 -5.509 12.720 1.00 46.06 365 SER A C 1
ATOM 2841 O O . SER A 1 365 ? -12.008 -4.366 12.457 1.00 46.06 365 SER A O 1
ATOM 2843 N N . LEU A 1 366 ? -12.379 -6.610 12.674 1.00 35.31 366 LEU A N 1
ATOM 2844 C CA . LEU A 1 366 ? -13.811 -6.657 12.988 1.00 35.31 366 LEU A CA 1
ATOM 2845 C C . LEU A 1 366 ? -14.055 -6.234 14.441 1.00 35.31 366 LEU A C 1
ATOM 2847 O O . LEU A 1 366 ? -13.189 -6.574 15.286 1.00 35.31 366 LEU A O 1
#

Mean predicted aligned error: 15.32 Å

Foldseek 3Di:
DDDDDDDDPVRVVVVVVVVVVVVVVVVVVVVVVVLVVLVVVLVVVQVVLLVVVQVVVQVQLQQQFAFDADPVRDTPVDGDPDQKDKAAPFQADEIKIKGWHWDDDVPGDIWIKIKIWHWDWDQDPLGTWIWIWIWIWTPPPDTDTGDTHTSDTFWRYKYKDWDQPQPCPDQDQCLVQFPPLPDDPLQAVPDADAPVFQDPRRDRWDKDFQFDDAFDKGKGFHPAWFKFFWKKWAKDDDPKFKWFFKWADDPNDTDTQGTGLGHDDDPDIDIDTGPAIDIGRMMMTGIDIPDDTRDMITTRYMGTHGRRPRQRKMKIKTKGWGSDFDDAWAWDWDDPPGDDNHIDTDTGRIDMDMDMDIHGHDNRDD

Radius of gyration: 33.91 Å; Cα contacts (8 Å, |Δi|>4): 786; chains: 1; bounding box: 88×63×108 Å

Nearest PDB structures (foldseek):
  4a42-assembly2_B  TM=6.831E-01  e=2.733E-05  Clostridium perfringens
  7wdt-assembly1_A  TM=6.829E-01  e=4.409E-04  Bifidobacterium bifidum JCM 1254
  4zy9-assembly2_B  TM=7.209E-01  e=1.369E-03  Paenibacillus fukuinensis
  8ruy-assembly1_R  TM=6.996E-01  e=2.067E-03  Chlamydomonas reinhardtii
  1tvg-assembly1_A  TM=6.485E-01  e=1.963E-03  Homo sapiens

pLDDT: mean 81.66, std 13.48, range [35.31, 97.56]

Secondary structure (DSSP, 8-state):
----PPPPHHHHHHHHHHHHHHHHHHHHHHHHHHHHHHHHHHHHHHHHHHHHHHHHHHHHHHHTT---B-TTS-BSS---S-SEEEE--SSSS--EEEEEEEE--TTSPPEEEEEEEEEEEEEETTEEEEEEEEEEEEEESS-BPPP-EEEEEEEEEEEEEEEEEE----S--GGGG-S--TT-GGGGS-----TT-SSTT-SSSEEETTSPPTT-EEEEEEEEEEEEEEEEEEE-SSS--EEEEEEEEETTEEEEEEEEEEE--SSS-EEEEEEEEEEEEEEEEEEEESS-SSPPEEEEEEEEEE---EEEEEEEEEEEEEEEEEEEEEEEE--TTS-SS---EEEEEEEEEEEEEEEEES-S--

Solvent-accessible surface area (backbone atoms only — not comparable to full-atom values): 20298 Å² total; per-residue (Å²): 136,84,82,83,80,76,84,52,72,67,59,53,53,53,52,52,52,56,51,52,52,52,51,53,53,51,52,55,52,47,56,55,50,50,54,50,50,52,51,54,49,39,51,49,53,45,54,53,50,51,52,52,51,51,54,50,53,43,54,52,48,39,43,18,30,36,67,51,57,50,99,85,69,46,60,78,82,56,83,70,91,70,21,63,49,73,51,77,50,55,78,40,78,41,24,33,40,38,33,25,29,42,48,62,56,94,97,51,76,66,29,34,34,36,39,37,40,38,58,43,84,42,75,55,102,85,48,77,34,28,27,34,33,39,32,54,25,33,64,30,89,62,72,41,83,43,66,82,40,82,75,46,70,35,41,72,37,41,34,74,36,74,45,73,45,67,46,78,68,66,97,52,46,49,48,73,63,27,79,50,46,81,84,51,71,39,33,64,65,78,43,72,65,40,97,80,41,68,41,99,79,36,81,27,38,51,63,31,80,56,33,68,57,92,79,39,64,53,46,36,33,38,95,57,72,42,52,33,23,28,38,32,46,38,49,52,91,70,94,49,30,42,20,36,35,33,29,32,49,54,99,89,40,78,44,80,78,47,77,39,89,68,46,54,68,74,102,59,80,40,66,47,71,48,99,56,65,42,76,32,39,29,40,36,42,40,46,37,67,64,62,92,67,75,45,45,45,28,40,13,31,49,35,28,37,53,30,51,58,53,47,44,26,37,35,40,33,39,29,39,40,36,91,60,71,64,77,70,67,41,82,42,67,60,65,84,90,53,78,64,67,54,75,53,71,49,75,40,23,55,52,69,54,78,44,71,49,76,34,65,38,72,36,63,79,129

Sequence (366 aa):
MRSERGFTLVEILISVVVSALAIATLYASYDIVDKQYQKIRDVTVLSQSGRNILVMVKRDIRMAGFTYRDDTGKLIYGSISEPIKITDSGDRCCDDITVVYDYQVQSATAQRIRIRYWVENYTGSKGARGRLYKQTDILQPSTATGRKEPMADYIEDLQFVRDQVKSSGSLQNLAKQSTDLSKSAKLTDGKLGCNNGCNSQCENGWTFGGGLNANEKISANFSSPVTIGGIGLYAGEQNETVTGYIQIKESGSYKRIATLSNIGISAKNSQYQFSKNVATDSLEFVMTSGGGGDKNICIFEFQIYPGSNLSNLVDVVLALRTRNQYGLSKAYTKKTYRKGNYKLNKTDAYRRDEYSTTVLVRNLSL